Protein AF-A0A316S436-F1 (afdb_monomer)

Sequence (255 aa):
MNQEYLKGIHSEMCGKDAVIFQATENNIIRFLKNSQSAERSEIRTLDGKRFLTTIKGKWIDICPDRMYLEEKLKPLLQAVKEGKKSLIPLKQVETEKLEGYCPPMPDWNYFFWSGYSDEDYDNFRKQEEPKMVFYEAFGEKFPIQLMIKGYSTTGNLEVEMVNWKYRYPSPWAALTVDLHEVCEKDCSYVDTNHHGRKILSWILESGLGEMTGEISRNGYCTYEMVHFNPERLKYFDPEGYRRYETNYEEIHRTA

Nearest PDB structures (foldseek):
  3gz6-assembly1_B  TM=6.501E-01  e=2.377E+00  Shewanella oneidensis
  4m1x-assembly1_A  TM=4.034E-01  e=1.405E+00  Pseudomonas phage 201phi2-1
  3cfi-assembly4_J  TM=3.924E-01  e=1.250E+00  Vibrio vulnificus
  2ret-assembly1_G  TM=5.025E-01  e=3.578E+00  Vibrio vulnificus
  3cfi-assembly2_D  TM=3.683E-01  e=1.325E+00  Vibrio vulnificus

pLDDT: mean 93.37, std 6.5, range [48.56, 98.69]

Foldseek 3Di:
DPWQKKWKDFPVCVPPDTFIAGPALLQLLLSLVVRQQTQKMFIAHPVRLTAFMDGHPDSTDDGQPPVCCVPPNVVVNVCVVVVVDDGDHNDTDDPVVCVPPDTDDDPGPSCVVVVDDRVNVVCLVVLNDADFDWDDDPNDTFTWQWFWAADQQQLAIKIFTFTCRPSDTDGDGIQFDCPVDHDDHQKTWGPCVVVPPVSQVVCVVSQQWDFPVDWDDDDPDITTMTRGDLVVVCRRPVPSSVNSVVSNCVNVVVD

Secondary structure (DSSP, 8-state):
---SEEEEEEGGGTTPPPEEEE--HHHHHHHHHHTTTSSEEEEE-TT--EEEEEETT-S-SB-S-HHHIIIIIHHHHHHHHTTSSPPPPP-B--GGGGTT--PPPPSS-TTGGGT--HHHHHHHHTTPPPP-EEEEETTEEEEEEEEEEE-TTT--EEEEEEE-TTSS-EEEEESEE--SSPPPTTEEEE-HHHH-THHHHHHHHHTSEEEEEEEEEETTEEEEEEEE-HHHHHHH-HHHHHHHHHHHHHHHTT-

Solvent-accessible surface area (backbone atoms only — not comparable to full-atom values): 14380 Å² total; per-residue (Å²): 129,76,55,68,50,31,27,38,45,46,60,80,47,81,87,57,82,64,52,32,27,52,62,40,65,56,33,54,54,36,48,39,63,74,47,44,85,23,66,35,33,38,38,20,38,80,90,60,52,49,54,36,35,25,36,55,87,38,76,65,66,49,54,68,41,52,65,55,40,63,74,52,41,46,57,54,50,51,33,40,76,71,66,77,42,85,76,63,80,66,57,70,54,63,72,81,79,47,70,89,66,73,79,65,84,70,82,46,45,54,49,44,90,79,72,44,49,64,65,57,43,51,36,50,74,70,68,50,80,76,57,65,49,79,45,80,52,99,94,41,78,39,42,27,32,54,47,37,38,39,40,92,85,61,24,34,52,32,40,35,37,28,33,37,81,80,84,46,88,37,86,69,47,61,50,35,50,88,83,83,65,79,51,60,88,55,20,36,32,36,35,34,79,84,64,35,71,65,52,60,54,51,34,46,77,71,56,46,29,46,76,71,81,50,70,49,74,62,92,94,44,65,27,50,28,31,40,42,33,65,70,50,48,37,68,49,22,50,65,30,38,52,54,17,53,52,45,32,47,63,61,55,72,76,108

Structure (mmCIF, N/CA/C/O backbone):
data_AF-A0A316S436-F1
#
_entry.id   AF-A0A316S436-F1
#
loop_
_atom_site.group_PDB
_atom_site.id
_atom_site.type_symbol
_atom_site.label_atom_id
_atom_site.label_alt_id
_atom_site.label_comp_id
_atom_site.label_asym_id
_atom_site.label_entity_id
_atom_site.label_seq_id
_atom_site.pdbx_PDB_ins_code
_atom_site.Cartn_x
_atom_site.Cartn_y
_atom_site.Cartn_z
_atom_site.occupancy
_atom_site.B_iso_or_equiv
_atom_site.auth_seq_id
_atom_site.auth_comp_id
_atom_site.auth_asym_id
_atom_site.auth_atom_id
_atom_site.pdbx_PDB_model_num
ATOM 1 N N . MET A 1 1 ? -17.953 3.437 11.232 1.00 92.44 1 MET A N 1
ATOM 2 C CA . MET A 1 1 ? -17.577 2.020 11.331 1.00 92.44 1 MET A CA 1
ATOM 3 C C . MET A 1 1 ? -18.801 1.138 11.191 1.00 92.44 1 MET A C 1
ATOM 5 O O . MET A 1 1 ? -19.725 1.241 11.992 1.00 92.44 1 MET A O 1
ATOM 9 N N . ASN A 1 2 ? -18.771 0.255 10.197 1.00 96.19 2 ASN A N 1
ATOM 10 C CA . ASN A 1 2 ? -19.858 -0.661 9.843 1.00 96.19 2 ASN A CA 1
ATOM 11 C C . ASN A 1 2 ? -19.649 -2.122 10.289 1.00 96.19 2 ASN A C 1
ATOM 13 O O . ASN A 1 2 ? -20.415 -2.995 9.889 1.00 96.19 2 ASN A O 1
ATOM 17 N N . GLN A 1 3 ? -18.607 -2.410 11.070 1.00 96.56 3 GLN A N 1
ATOM 18 C CA . GLN A 1 3 ? -18.343 -3.761 11.567 1.00 96.56 3 GLN A CA 1
ATOM 19 C C . GLN A 1 3 ? -19.091 -4.036 12.861 1.00 96.56 3 GLN A C 1
ATOM 21 O O . GLN A 1 3 ? -19.213 -3.155 13.708 1.00 96.56 3 GLN A O 1
ATOM 26 N N . GLU A 1 4 ? -19.488 -5.289 13.059 1.00 96.06 4 GLU A N 1
ATOM 27 C CA . GLU A 1 4 ? -20.011 -5.757 14.343 1.00 96.06 4 GLU A CA 1
ATOM 28 C C . GLU A 1 4 ? -18.891 -6.291 15.249 1.00 96.06 4 GLU A C 1
ATOM 30 O O . GLU A 1 4 ? -18.899 -6.063 16.461 1.00 96.06 4 GLU A O 1
ATOM 35 N N . TYR A 1 5 ? -17.882 -6.935 14.652 1.00 97.00 5 TYR A N 1
ATOM 36 C CA . TYR A 1 5 ? -16.754 -7.557 15.348 1.00 97.00 5 TYR A CA 1
ATOM 37 C C . TYR A 1 5 ? -15.412 -7.133 14.752 1.00 97.00 5 TYR A C 1
ATOM 39 O O . TYR A 1 5 ? -15.265 -6.957 13.542 1.00 97.00 5 TYR A O 1
ATOM 47 N N . LEU A 1 6 ? -14.410 -7.026 15.620 1.00 97.12 6 LEU A N 1
ATOM 48 C CA . LEU A 1 6 ? -13.016 -6.772 15.270 1.00 97.12 6 LEU A CA 1
ATOM 49 C C . LEU A 1 6 ? -12.123 -7.787 15.974 1.00 97.12 6 LEU A C 1
ATOM 51 O O . LEU A 1 6 ? -12.492 -8.352 17.005 1.00 97.12 6 LEU A O 1
ATOM 55 N N . LYS A 1 7 ? -10.916 -7.969 15.443 1.00 95.75 7 LYS A N 1
ATOM 56 C CA . LYS A 1 7 ? -9.851 -8.708 16.116 1.00 95.75 7 LYS A CA 1
ATOM 57 C C . LYS A 1 7 ? -8.648 -7.812 16.368 1.00 95.75 7 LYS A C 1
ATOM 59 O O . LYS A 1 7 ? -8.229 -7.049 15.495 1.00 95.75 7 LYS A O 1
ATOM 64 N N . GLY A 1 8 ? -8.107 -7.911 17.572 1.00 95.50 8 GLY A N 1
ATOM 65 C CA . GLY A 1 8 ? -6.897 -7.232 18.000 1.00 95.50 8 GLY A CA 1
ATOM 66 C C . GLY A 1 8 ? -5.720 -8.199 18.075 1.00 95.50 8 GLY A C 1
ATOM 67 O O . GLY A 1 8 ? -5.852 -9.308 18.591 1.00 95.50 8 GLY A O 1
ATOM 68 N N . ILE A 1 9 ? -4.569 -7.768 17.566 1.00 93.00 9 ILE A N 1
ATOM 69 C CA . ILE A 1 9 ? -3.316 -8.530 17.554 1.00 93.00 9 ILE A CA 1
ATOM 70 C C . ILE A 1 9 ? -2.211 -7.624 18.100 1.00 93.00 9 ILE A C 1
ATOM 72 O O . ILE A 1 9 ? -2.163 -6.448 17.741 1.00 93.00 9 ILE A O 1
ATOM 76 N N . HIS A 1 10 ? -1.321 -8.136 18.949 1.00 89.19 10 HIS A N 1
ATOM 77 C CA . HIS A 1 10 ? -0.141 -7.389 19.395 1.00 89.19 10 HIS A CA 1
ATOM 78 C C . HIS A 1 10 ? 1.112 -8.264 19.475 1.00 89.19 10 HIS A C 1
ATOM 80 O O . HIS A 1 10 ? 1.023 -9.483 19.598 1.00 89.19 10 HIS A O 1
ATOM 86 N N . SER A 1 11 ? 2.291 -7.642 19.399 1.00 83.81 11 SER A N 1
ATOM 87 C CA . SER A 1 11 ? 3.583 -8.331 19.243 1.00 83.81 11 SER A CA 1
ATOM 88 C C . SER A 1 11 ? 3.907 -9.329 20.361 1.00 83.81 11 SER A C 1
ATOM 90 O O . SER A 1 11 ? 4.523 -10.356 20.108 1.00 83.81 11 SER A O 1
ATOM 92 N N . GLU A 1 12 ? 3.454 -9.070 21.589 1.00 79.56 12 GLU A N 1
ATOM 93 C CA . GLU A 1 12 ? 3.647 -9.983 22.731 1.00 79.56 12 GLU A CA 1
ATOM 94 C C . GLU A 1 12 ? 2.787 -11.259 22.663 1.00 79.56 12 GLU A C 1
ATOM 96 O O . GLU A 1 12 ? 2.943 -12.154 23.491 1.00 79.56 12 GLU A O 1
ATOM 101 N N . MET A 1 13 ? 1.868 -11.374 21.696 1.00 77.38 13 MET A N 1
ATOM 102 C CA . MET A 1 13 ? 1.013 -12.557 21.581 1.00 77.38 13 MET A CA 1
ATOM 103 C C . MET A 1 13 ? 1.774 -13.815 21.128 1.00 77.38 13 MET A C 1
ATOM 105 O O . MET A 1 13 ? 1.203 -14.889 21.255 1.00 77.38 13 MET A O 1
ATOM 109 N N . CYS A 1 14 ? 3.031 -13.738 20.659 1.00 57.38 14 CYS A N 1
ATOM 110 C CA . CYS A 1 14 ? 3.913 -14.893 20.373 1.00 57.38 14 CYS A CA 1
ATOM 111 C C . CYS A 1 14 ? 3.219 -16.109 19.703 1.00 57.38 14 CYS A C 1
ATOM 113 O O . CYS A 1 14 ? 3.460 -17.249 20.091 1.00 57.38 14 CYS A O 1
ATOM 115 N N . GLY A 1 15 ? 2.334 -15.878 18.724 1.00 58.31 15 GLY A N 1
ATOM 116 C CA . GLY A 1 15 ? 1.606 -16.943 18.013 1.00 58.31 15 GLY A CA 1
ATOM 117 C C . GLY A 1 15 ? 0.281 -17.407 18.643 1.00 58.31 15 GLY A C 1
ATOM 118 O O . GLY A 1 15 ? -0.290 -18.377 18.159 1.00 58.31 15 GLY A O 1
ATOM 119 N N . LYS A 1 16 ? -0.219 -16.740 19.692 1.00 61.69 16 LYS A N 1
ATOM 120 C CA . LYS A 1 16 ? -1.574 -16.941 20.241 1.00 61.69 16 LYS A CA 1
ATOM 121 C C . LYS A 1 16 ? -2.660 -16.361 19.330 1.00 61.69 16 LYS A C 1
ATOM 123 O O . LYS A 1 16 ? -2.402 -15.435 18.558 1.00 61.69 16 LYS A O 1
ATOM 128 N N . ASP A 1 17 ? -3.877 -16.880 19.495 1.00 73.12 17 ASP A N 1
ATOM 129 C CA . ASP A 1 17 ? -5.074 -16.426 18.790 1.00 73.12 17 ASP A CA 1
ATOM 130 C C . ASP A 1 17 ? -5.348 -14.934 19.021 1.00 73.12 17 ASP A C 1
ATOM 132 O O . ASP A 1 17 ? -5.130 -14.384 20.104 1.00 73.12 17 ASP A O 1
ATOM 136 N N . ALA A 1 18 ? -5.823 -14.267 17.968 1.00 88.19 18 ALA A N 1
ATOM 137 C CA . ALA A 1 18 ? -6.220 -12.869 18.032 1.00 88.19 18 ALA A CA 1
ATOM 138 C C . ALA A 1 18 ? -7.363 -12.679 19.041 1.00 88.19 18 ALA A C 1
ATOM 140 O O . ALA A 1 18 ? -8.270 -13.503 19.128 1.00 88.19 18 ALA A O 1
ATOM 141 N N . VAL A 1 19 ? -7.373 -11.554 19.758 1.00 93.62 19 VAL A N 1
ATOM 142 C CA . VAL A 1 19 ? -8.467 -11.245 20.687 1.00 93.62 19 VAL A CA 1
ATOM 143 C C . VAL A 1 19 ? -9.637 -10.685 19.889 1.00 93.62 19 VAL A C 1
ATOM 145 O O . VAL A 1 19 ? -9.544 -9.578 19.356 1.00 93.62 19 VAL A O 1
ATOM 148 N N . ILE A 1 20 ? -10.733 -11.437 19.807 1.00 95.56 20 ILE A N 1
ATOM 149 C CA . ILE A 1 20 ? -11.942 -11.028 19.086 1.00 95.56 20 ILE A CA 1
ATOM 150 C C . ILE A 1 20 ? -12.903 -10.331 20.045 1.00 95.56 20 ILE A C 1
ATOM 152 O O . ILE A 1 20 ? -13.134 -10.799 21.158 1.00 95.56 20 ILE A O 1
ATOM 156 N N . PHE A 1 21 ? -13.464 -9.195 19.635 1.00 96.62 21 PHE A N 1
ATOM 157 C CA . PHE A 1 21 ? -14.381 -8.403 20.451 1.00 96.62 21 PHE A CA 1
ATOM 158 C C . PHE A 1 21 ? -15.396 -7.644 19.595 1.00 96.62 21 PHE A C 1
ATOM 160 O O . PHE A 1 21 ? -15.164 -7.352 18.422 1.00 96.62 21 PHE A O 1
ATOM 167 N N . GLN A 1 22 ? -16.521 -7.272 20.207 1.00 96.44 22 GLN A N 1
ATOM 168 C CA . GLN A 1 22 ? -17.519 -6.418 19.559 1.00 96.44 22 GLN A CA 1
ATOM 169 C C . GLN A 1 22 ? -16.927 -5.032 19.254 1.00 96.44 22 GLN A C 1
ATOM 171 O O . GLN A 1 22 ? -16.300 -4.428 20.133 1.00 96.44 22 GLN A O 1
ATOM 176 N N . ALA A 1 23 ? -17.167 -4.518 18.050 1.00 96.31 23 ALA A N 1
ATOM 177 C CA . ALA A 1 23 ? -16.631 -3.277 17.494 1.00 96.31 23 ALA A CA 1
ATOM 178 C C . ALA A 1 23 ? -17.230 -2.009 18.142 1.00 96.31 23 ALA A C 1
ATOM 180 O O . ALA A 1 23 ? -17.909 -1.212 17.505 1.00 96.31 23 ALA A O 1
ATOM 181 N N . THR A 1 24 ? -16.987 -1.819 19.439 1.00 96.94 24 THR A N 1
ATOM 182 C CA . THR A 1 24 ? -17.418 -0.638 20.206 1.00 96.94 24 THR A CA 1
ATOM 183 C C . THR A 1 24 ? -16.224 0.231 20.575 1.00 96.94 24 THR A C 1
ATOM 185 O O . THR A 1 24 ? -15.116 -0.279 20.765 1.00 96.94 24 THR A O 1
ATOM 188 N N . GLU A 1 25 ? -16.434 1.534 20.771 1.00 96.62 25 GLU A N 1
ATOM 189 C CA . GLU A 1 25 ? -15.375 2.460 21.186 1.00 96.62 25 GLU A CA 1
ATOM 190 C C . GLU A 1 25 ? -14.737 2.026 22.514 1.00 96.62 25 GLU A C 1
ATOM 192 O O . GLU A 1 25 ? -13.514 2.075 22.662 1.00 96.62 25 GLU A O 1
ATOM 197 N N . ASN A 1 26 ? -15.547 1.537 23.466 1.00 97.12 26 ASN A N 1
ATOM 198 C CA . ASN A 1 26 ? -15.044 1.010 24.736 1.00 97.12 26 ASN A CA 1
ATOM 199 C C . ASN A 1 26 ? -14.101 -0.177 24.514 1.00 97.12 26 ASN A C 1
ATOM 201 O O . ASN A 1 26 ? -13.013 -0.189 25.083 1.00 97.12 26 ASN A O 1
ATOM 205 N N . ASN A 1 27 ? -14.502 -1.169 23.713 1.00 97.38 27 ASN A N 1
ATOM 206 C CA . ASN A 1 27 ? -13.682 -2.359 23.485 1.00 97.38 27 ASN A CA 1
ATOM 207 C C . ASN A 1 27 ? -12.408 -2.031 22.706 1.00 97.38 27 ASN A C 1
ATOM 209 O O . ASN A 1 27 ? -11.344 -2.511 23.085 1.00 97.38 27 ASN A O 1
ATOM 213 N N . ILE A 1 28 ? -12.496 -1.167 21.690 1.00 97.19 28 ILE A N 1
ATOM 214 C CA . ILE A 1 28 ? -11.332 -0.681 20.940 1.00 97.19 28 ILE A CA 1
ATOM 215 C C . ILE A 1 28 ? -10.333 -0.050 21.913 1.00 97.19 28 ILE A C 1
ATOM 217 O O . ILE A 1 28 ? -9.209 -0.524 22.042 1.00 97.19 28 ILE A O 1
ATOM 221 N N . ILE A 1 29 ? -10.746 0.958 22.684 1.00 96.69 29 ILE A N 1
ATOM 222 C CA . ILE A 1 29 ? -9.848 1.662 23.611 1.00 96.69 29 ILE A CA 1
ATOM 223 C C . ILE A 1 29 ? -9.369 0.741 24.737 1.00 96.69 29 ILE A C 1
ATOM 225 O O . ILE A 1 29 ? -8.226 0.853 25.182 1.00 96.69 29 ILE A O 1
ATOM 229 N N . ARG A 1 30 ? -10.195 -0.208 25.186 1.00 96.12 30 ARG A N 1
ATOM 230 C CA . ARG A 1 30 ? -9.788 -1.197 26.187 1.00 96.12 30 ARG A CA 1
ATOM 231 C C . ARG A 1 30 ? -8.716 -2.141 25.660 1.00 96.12 30 ARG A C 1
ATOM 233 O O . ARG A 1 30 ? -7.762 -2.393 26.392 1.00 96.12 30 ARG A O 1
ATOM 240 N N . PHE A 1 31 ? -8.843 -2.622 24.427 1.00 95.56 31 PHE A N 1
ATOM 241 C CA . PHE A 1 31 ? -7.800 -3.409 23.778 1.00 95.56 31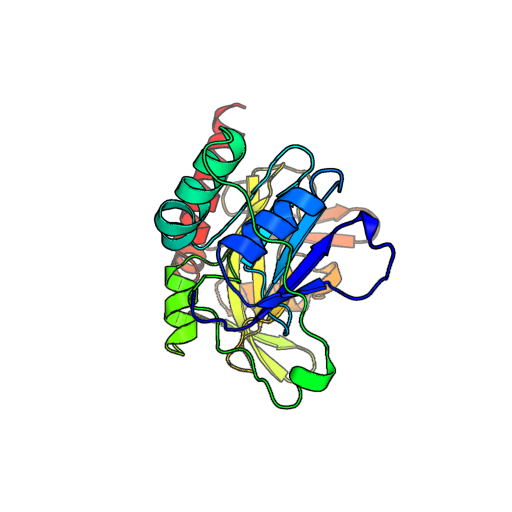 PHE A CA 1
ATOM 242 C C . PHE A 1 31 ? -6.495 -2.607 23.700 1.00 95.56 31 PHE A C 1
ATOM 244 O O . PHE A 1 31 ? -5.474 -3.074 24.193 1.00 95.56 31 PHE A O 1
ATOM 251 N N . LEU A 1 32 ? -6.555 -1.360 23.214 1.00 93.94 32 LEU A N 1
ATOM 252 C CA . LEU A 1 32 ? -5.381 -0.482 23.109 1.00 93.94 32 LEU A CA 1
ATOM 253 C C . LEU A 1 32 ? -4.724 -0.217 24.468 1.00 93.94 32 LEU A 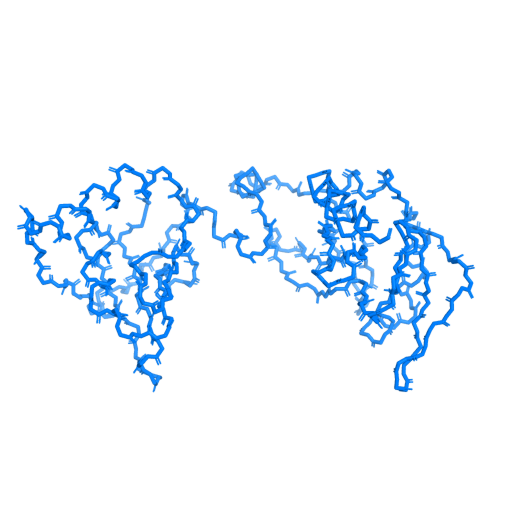C 1
ATOM 255 O O . LEU A 1 32 ? -3.503 -0.155 24.563 1.00 93.94 32 LEU A O 1
ATOM 259 N N . LYS A 1 33 ? -5.522 -0.081 25.536 1.00 92.12 33 LYS A N 1
ATOM 260 C CA . LYS A 1 33 ? -5.012 0.051 26.907 1.00 92.12 33 LYS A CA 1
ATOM 261 C C . LYS A 1 33 ? -4.286 -1.211 27.370 1.00 92.12 33 LYS A C 1
ATOM 263 O O . LYS A 1 33 ? -3.251 -1.107 28.019 1.00 92.12 33 LYS A O 1
ATOM 268 N N . ASN A 1 34 ? -4.839 -2.382 27.063 1.00 91.31 34 ASN A N 1
ATOM 269 C CA . ASN A 1 34 ? -4.255 -3.664 27.444 1.00 91.31 34 ASN A CA 1
ATOM 270 C C . ASN A 1 34 ? -2.960 -3.967 26.669 1.00 91.31 34 ASN A C 1
ATOM 272 O O . ASN A 1 34 ? -2.128 -4.704 27.181 1.00 91.31 34 ASN A O 1
ATOM 276 N N . SER A 1 35 ? -2.780 -3.402 25.471 1.00 90.12 35 SER A N 1
ATOM 277 C CA . SER A 1 35 ? -1.632 -3.670 24.596 1.00 90.12 35 SER A CA 1
ATOM 278 C C . SER A 1 35 ? -0.568 -2.560 24.588 1.00 90.12 35 SER A C 1
ATOM 280 O O . SER A 1 35 ? 0.250 -2.498 23.674 1.00 90.12 35 SER A O 1
ATOM 282 N N . GLN A 1 36 ? -0.549 -1.671 25.590 1.00 86.44 36 GLN A N 1
ATOM 283 C CA . GLN A 1 36 ? 0.367 -0.515 25.627 1.00 86.44 36 GLN A CA 1
ATOM 284 C C . GLN A 1 36 ? 1.852 -0.870 25.736 1.00 86.44 36 GLN A C 1
ATOM 286 O O . GLN A 1 36 ? 2.694 -0.076 25.312 1.00 86.44 36 GLN A O 1
ATOM 291 N N . SER A 1 37 ? 2.177 -2.013 26.345 1.00 87.75 37 SER A N 1
ATOM 292 C CA . SER A 1 37 ? 3.557 -2.490 26.470 1.00 87.75 37 SER A CA 1
ATOM 293 C C . SER A 1 37 ? 4.093 -3.083 25.170 1.00 87.75 37 SER A C 1
ATOM 295 O O . SER A 1 37 ? 5.309 -3.103 24.977 1.00 87.75 37 SER A O 1
ATOM 297 N N . ALA A 1 38 ? 3.201 -3.510 24.271 1.00 89.88 38 ALA A N 1
ATOM 298 C CA . ALA A 1 38 ? 3.579 -4.160 23.034 1.00 89.88 38 ALA A CA 1
ATOM 299 C C . ALA A 1 38 ? 4.287 -3.184 22.085 1.00 89.88 38 ALA A C 1
ATOM 301 O O . ALA A 1 38 ? 3.871 -2.038 21.909 1.00 89.88 38 ALA A O 1
ATOM 302 N N . GLU A 1 39 ? 5.330 -3.677 21.416 1.00 92.00 39 GLU A N 1
ATOM 303 C CA . GLU A 1 39 ? 6.081 -2.917 20.411 1.00 92.00 39 GLU A CA 1
ATOM 304 C C . GLU A 1 39 ? 5.176 -2.451 19.267 1.00 92.00 39 GLU A C 1
ATOM 306 O O . GLU A 1 39 ? 5.274 -1.314 18.801 1.00 92.00 39 GLU A O 1
ATOM 311 N N . ARG A 1 40 ? 4.243 -3.317 18.854 1.00 92.12 40 ARG A N 1
ATOM 312 C CA . ARG A 1 40 ? 3.235 -3.017 17.839 1.00 92.12 40 ARG A CA 1
ATOM 313 C C . ARG A 1 40 ? 1.932 -3.735 18.146 1.00 92.12 40 ARG A C 1
ATOM 315 O O . ARG A 1 40 ? 1.943 -4.911 18.515 1.00 92.12 40 ARG A O 1
ATOM 322 N N . SER A 1 41 ? 0.816 -3.045 17.938 1.00 93.75 41 SER A N 1
ATOM 323 C CA . SER A 1 41 ? -0.516 -3.657 17.923 1.00 93.75 41 SER A CA 1
ATOM 324 C C . SER A 1 41 ? -1.305 -3.218 16.702 1.00 93.75 41 SER A C 1
ATOM 326 O O . SER A 1 41 ? -1.043 -2.174 16.104 1.00 93.75 41 SER A O 1
ATOM 328 N N . GLU A 1 42 ? -2.293 -4.016 16.331 1.00 95.25 42 GLU A N 1
ATOM 329 C CA . GLU A 1 42 ? -3.180 -3.739 15.215 1.00 95.25 42 GLU A CA 1
ATOM 330 C C . GLU A 1 42 ? -4.597 -4.190 15.545 1.00 95.25 42 GLU A C 1
ATOM 332 O O . GLU A 1 42 ? -4.798 -5.243 16.152 1.00 95.25 42 GLU A O 1
ATOM 337 N N . ILE A 1 43 ? -5.580 -3.414 15.098 1.00 97.12 43 ILE A N 1
ATOM 338 C CA . ILE A 1 43 ? -6.983 -3.825 15.087 1.00 97.12 43 ILE A CA 1
ATOM 339 C C . ILE A 1 43 ? -7.398 -3.989 13.630 1.00 97.12 43 ILE A C 1
ATOM 341 O O . ILE A 1 43 ? -7.096 -3.136 12.790 1.00 97.12 43 ILE A O 1
ATOM 345 N N . ARG A 1 44 ? -8.060 -5.103 13.322 1.00 97.06 44 ARG A N 1
ATOM 346 C CA . ARG A 1 44 ? -8.481 -5.475 11.968 1.00 97.06 44 ARG A CA 1
ATOM 347 C C . ARG A 1 44 ? -9.891 -6.070 11.988 1.00 97.06 44 ARG A C 1
ATOM 349 O O . ARG A 1 44 ? -10.370 -6.500 13.038 1.00 97.06 44 ARG A O 1
ATOM 356 N N . THR A 1 45 ? -10.536 -6.142 10.830 1.00 96.94 45 THR A N 1
ATOM 357 C CA . THR A 1 45 ? -11.704 -7.011 10.625 1.00 96.94 45 THR A CA 1
ATOM 358 C C . THR A 1 45 ? -11.325 -8.483 10.805 1.00 96.94 45 THR A C 1
ATOM 360 O O . THR A 1 45 ? -10.141 -8.849 10.787 1.00 96.94 45 THR A O 1
ATOM 363 N N . LEU A 1 46 ? -12.320 -9.363 10.947 1.00 94.69 46 LEU A N 1
ATOM 364 C CA . LEU A 1 46 ? -12.059 -10.797 11.113 1.00 94.69 46 LEU A CA 1
ATOM 365 C C . LEU A 1 46 ? -11.380 -11.427 9.887 1.00 94.69 46 LEU A C 1
ATOM 367 O O . LEU A 1 46 ? -10.518 -12.289 10.056 1.00 94.69 46 LEU A O 1
ATOM 371 N N . ASP A 1 47 ? -11.656 -10.920 8.686 1.00 93.69 47 ASP A N 1
ATOM 372 C CA . ASP A 1 47 ? -11.004 -11.308 7.428 1.00 93.69 47 ASP A CA 1
ATOM 373 C C . ASP A 1 47 ? -9.691 -10.542 7.150 1.00 93.69 47 ASP A C 1
ATOM 375 O O . ASP A 1 47 ? -9.082 -10.691 6.095 1.00 93.69 47 ASP A O 1
ATOM 379 N N . GLY A 1 48 ? -9.199 -9.761 8.118 1.00 93.38 48 GLY A N 1
ATOM 380 C CA . GLY A 1 48 ? -7.829 -9.243 8.124 1.00 93.38 48 GLY A CA 1
ATOM 381 C C . GLY A 1 48 ? -7.620 -7.862 7.502 1.00 93.38 48 GLY A C 1
ATOM 382 O O . GLY A 1 48 ? -6.470 -7.422 7.432 1.00 93.38 48 GLY A O 1
ATOM 383 N N . LYS A 1 49 ? -8.683 -7.149 7.123 1.00 95.19 49 LYS A N 1
ATOM 384 C CA . LYS A 1 49 ? -8.618 -5.761 6.642 1.00 95.19 49 LYS A CA 1
ATOM 385 C C . LYS A 1 49 ? -8.310 -4.828 7.811 1.00 95.19 49 LYS A C 1
ATOM 387 O O . LYS A 1 49 ? -9.020 -4.790 8.817 1.00 95.19 49 LYS A O 1
ATOM 392 N N . ARG A 1 50 ? -7.186 -4.120 7.725 1.00 96.25 50 ARG A N 1
ATOM 393 C CA . ARG A 1 50 ? -6.639 -3.339 8.840 1.00 96.25 50 ARG A CA 1
ATOM 394 C C . ARG A 1 50 ? -7.479 -2.087 9.099 1.00 96.25 50 ARG A C 1
ATOM 396 O O . ARG A 1 50 ? -7.837 -1.394 8.156 1.00 96.25 50 ARG A O 1
ATOM 403 N N . PHE A 1 51 ? -7.769 -1.810 10.370 1.00 97.75 51 PHE A N 1
ATOM 404 C CA . PHE A 1 51 ? -8.498 -0.621 10.823 1.00 97.75 51 PHE A CA 1
ATOM 405 C C . PHE A 1 51 ? -7.562 0.430 11.421 1.00 97.75 51 PHE A C 1
ATOM 407 O O . PHE A 1 51 ? -7.556 1.570 10.975 1.00 97.75 51 PHE A O 1
ATOM 414 N N . LEU A 1 52 ? -6.727 0.052 12.391 1.00 97.44 52 LEU A N 1
ATOM 415 C CA . LEU A 1 52 ? -5.737 0.962 12.967 1.00 97.44 52 LEU A CA 1
ATOM 416 C C . LEU A 1 52 ? -4.498 0.220 13.465 1.00 97.44 52 LEU A C 1
ATOM 418 O O . LEU A 1 52 ? -4.527 -0.997 13.676 1.00 97.44 52 LEU A O 1
ATOM 422 N N . THR A 1 53 ? -3.418 0.967 13.675 1.00 96.06 53 THR A N 1
ATOM 423 C CA . THR A 1 53 ? -2.167 0.481 14.266 1.00 96.06 53 THR A CA 1
ATOM 424 C C . THR A 1 53 ? -1.798 1.263 15.515 1.00 96.06 53 THR A C 1
ATOM 426 O O . THR A 1 53 ? -2.184 2.420 15.697 1.00 96.06 53 THR A O 1
ATOM 429 N N . THR A 1 54 ? -0.993 0.632 16.362 1.00 94.25 54 THR A N 1
ATOM 430 C CA . THR A 1 54 ? -0.287 1.267 17.470 1.00 94.25 54 THR A CA 1
ATOM 431 C C . THR A 1 54 ? 1.183 0.884 17.433 1.00 94.25 54 THR A C 1
ATOM 433 O O . THR A 1 54 ? 1.548 -0.191 16.951 1.00 94.25 54 THR A O 1
ATOM 436 N N . ILE A 1 55 ? 2.005 1.762 17.993 1.00 93.00 55 ILE A N 1
ATOM 437 C CA . ILE A 1 55 ? 3.403 1.502 18.324 1.00 93.00 55 ILE A CA 1
ATOM 438 C C . ILE A 1 55 ? 3.603 1.787 19.809 1.00 93.00 55 ILE A C 1
ATOM 440 O O . ILE A 1 55 ? 2.819 2.536 20.406 1.00 93.00 55 ILE A O 1
ATOM 444 N N . LYS A 1 56 ? 4.648 1.214 20.402 1.00 90.06 56 LYS A N 1
ATOM 445 C CA . LYS A 1 56 ? 4.980 1.411 21.817 1.00 90.06 56 LYS A CA 1
ATOM 446 C C . LYS A 1 56 ? 4.902 2.878 22.238 1.00 90.06 56 LYS A C 1
ATOM 448 O O . LYS A 1 56 ? 5.427 3.770 21.575 1.00 90.06 56 LYS A O 1
ATOM 453 N N . GLY A 1 57 ? 4.231 3.129 23.361 1.00 84.81 57 GLY A N 1
ATOM 454 C CA . GLY A 1 57 ? 4.059 4.476 23.912 1.00 84.81 57 GLY A CA 1
ATOM 455 C C . GLY A 1 57 ? 2.969 5.326 23.243 1.00 84.81 57 GLY A C 1
ATOM 456 O O . GLY A 1 57 ? 2.628 6.384 23.774 1.00 84.81 57 GLY A O 1
ATOM 457 N N . LYS A 1 58 ? 2.354 4.873 22.140 1.00 89.06 58 LYS A N 1
ATOM 458 C CA . LYS A 1 58 ? 1.191 5.525 21.519 1.00 89.06 58 LYS A CA 1
ATOM 459 C C . LYS A 1 58 ? -0.053 4.647 21.622 1.00 89.06 58 LYS A C 1
ATOM 461 O O . LYS A 1 58 ? -0.028 3.458 21.336 1.00 89.06 58 LYS A O 1
ATOM 466 N N . TRP A 1 59 ? -1.183 5.262 21.971 1.00 91.25 59 TRP A N 1
ATOM 467 C CA . TRP A 1 59 ? -2.479 4.568 21.984 1.00 91.25 59 TRP A CA 1
ATOM 468 C C . TRP A 1 59 ? -3.010 4.287 20.579 1.00 91.25 59 TRP A C 1
ATOM 470 O O . TRP A 1 59 ? -3.641 3.263 20.371 1.00 91.25 59 TRP A O 1
ATOM 480 N N . ILE A 1 60 ? -2.786 5.207 19.640 1.00 95.00 60 ILE A N 1
ATOM 481 C CA . ILE A 1 60 ? -3.117 5.081 18.219 1.00 95.00 60 ILE A CA 1
ATOM 482 C C . ILE A 1 60 ? -1.962 5.736 17.470 1.00 95.00 60 ILE A C 1
ATOM 484 O O . ILE A 1 60 ? -1.559 6.847 17.819 1.00 95.00 60 ILE A O 1
ATOM 488 N N . ASP A 1 61 ? -1.415 5.028 16.493 1.00 95.06 61 ASP A N 1
ATOM 489 C CA . ASP A 1 61 ? -0.381 5.540 15.600 1.00 95.06 61 ASP A CA 1
ATOM 490 C C . ASP A 1 61 ? -1.002 5.984 14.273 1.00 95.06 61 ASP A C 1
ATOM 492 O O . ASP A 1 61 ? -0.947 7.163 13.935 1.00 95.06 61 ASP A O 1
ATOM 496 N N . ILE A 1 62 ? -1.687 5.068 13.578 1.00 96.38 62 ILE A N 1
ATOM 497 C CA . ILE A 1 62 ? -2.367 5.343 12.306 1.00 96.38 62 ILE A CA 1
ATOM 498 C C . ILE A 1 62 ? -3.794 4.800 12.366 1.00 96.38 62 ILE A C 1
ATOM 500 O O . ILE A 1 62 ? -4.008 3.648 12.740 1.00 96.38 62 ILE A O 1
ATOM 504 N N . CYS A 1 63 ? -4.762 5.617 11.952 1.00 97.06 63 CYS A N 1
ATOM 505 C CA . CYS A 1 63 ? -6.154 5.234 11.725 1.00 97.06 63 CYS A CA 1
ATOM 506 C C . CYS A 1 63 ? -6.646 5.963 10.462 1.00 97.06 63 CYS A C 1
ATOM 508 O O . CYS A 1 63 ? -6.824 7.182 10.527 1.00 97.06 63 CYS A O 1
ATOM 510 N N . PRO A 1 64 ? -6.830 5.264 9.325 1.00 96.19 64 PRO A N 1
ATOM 511 C CA . PRO A 1 64 ? -7.292 5.884 8.081 1.00 96.19 64 PRO A CA 1
ATOM 512 C C . PRO A 1 64 ? -8.687 6.508 8.204 1.00 96.19 64 PRO A C 1
ATOM 514 O O . PRO A 1 64 ? -8.947 7.542 7.601 1.00 96.19 64 PRO A O 1
ATOM 517 N N . ASP A 1 65 ? -9.562 5.944 9.044 1.00 96.31 65 ASP A N 1
ATOM 518 C CA . ASP A 1 65 ? -10.875 6.526 9.346 1.00 96.31 65 ASP A CA 1
ATOM 519 C C . ASP A 1 65 ? -10.736 7.762 10.252 1.00 96.31 65 ASP A C 1
ATOM 521 O O . ASP A 1 65 ? -10.847 7.683 11.482 1.00 96.31 65 ASP A O 1
ATOM 525 N N . ARG A 1 66 ? -10.432 8.914 9.645 1.00 94.25 66 ARG A N 1
ATOM 526 C CA . ARG A 1 66 ? -10.227 10.174 10.373 1.00 94.25 66 ARG A CA 1
ATOM 527 C C . ARG A 1 66 ? -11.493 10.625 11.090 1.00 94.25 66 ARG A C 1
ATOM 529 O O . ARG A 1 66 ? -11.412 11.033 12.243 1.00 94.25 66 ARG A O 1
ATOM 536 N N . MET A 1 67 ? -12.656 10.516 10.450 1.00 94.81 67 MET A N 1
ATOM 537 C CA . MET A 1 67 ? -13.921 10.934 11.059 1.00 94.81 67 MET A CA 1
ATOM 538 C C . MET A 1 67 ? -14.229 10.110 12.310 1.00 94.81 67 MET A C 1
ATOM 540 O O . MET A 1 67 ? -14.471 10.673 13.377 1.00 94.81 67 MET A O 1
ATOM 544 N N . TYR A 1 68 ? -14.138 8.780 12.229 1.00 96.62 68 TYR A N 1
ATOM 545 C CA . TYR A 1 68 ? -14.365 7.927 13.394 1.00 96.62 68 TYR A CA 1
ATOM 546 C C . TYR A 1 68 ? -13.307 8.142 14.486 1.00 96.62 68 TYR A C 1
ATOM 548 O O . TYR A 1 68 ? -13.631 8.148 15.679 1.00 96.62 68 TYR A O 1
ATOM 556 N N . LEU A 1 69 ? -12.044 8.364 14.104 1.00 97.12 69 LEU A N 1
ATOM 557 C CA . LEU A 1 69 ? -10.987 8.708 15.050 1.00 97.12 69 LEU A CA 1
ATOM 558 C C . LEU A 1 69 ? -11.322 9.989 15.828 1.00 97.12 69 LEU A C 1
ATOM 560 O O . LEU A 1 69 ? -11.276 9.966 17.060 1.00 97.12 69 LEU A O 1
ATOM 564 N N . GLU A 1 70 ? -11.642 11.085 15.135 1.00 97.06 70 GLU A N 1
ATOM 565 C CA . GLU A 1 70 ? -11.901 12.391 15.752 1.00 97.06 70 GLU A CA 1
ATOM 566 C C . GLU A 1 70 ? -13.194 12.409 16.570 1.00 97.06 70 GLU A C 1
ATOM 568 O O . GLU A 1 70 ? -13.209 12.915 17.690 1.00 97.06 70 GLU A O 1
ATOM 573 N N . GLU A 1 71 ? -14.276 11.844 16.038 1.00 97.12 71 GLU A N 1
ATOM 574 C CA . GLU A 1 71 ? -15.605 11.991 16.635 1.00 97.12 71 GLU A CA 1
ATOM 575 C C . GLU A 1 71 ? -15.912 10.937 17.700 1.00 97.12 71 GLU A C 1
ATOM 577 O O . GLU A 1 71 ? -16.687 11.196 18.625 1.00 97.12 71 GLU A O 1
ATOM 582 N N . LYS A 1 72 ? -15.340 9.731 17.580 1.00 96.44 72 LYS A N 1
ATOM 583 C CA . LYS A 1 72 ? -15.694 8.584 18.433 1.00 96.44 72 LYS A CA 1
ATOM 584 C C . LYS A 1 72 ? -14.558 8.187 19.363 1.00 96.44 72 LYS A C 1
ATOM 586 O O . LYS A 1 72 ? -14.746 8.124 20.581 1.00 96.44 72 LYS A O 1
ATOM 591 N N . LEU A 1 73 ? -13.365 7.947 18.816 1.00 97.25 73 LEU A N 1
ATOM 592 C CA . LEU A 1 73 ? -12.255 7.396 19.597 1.00 97.25 73 LEU A CA 1
ATOM 593 C C . L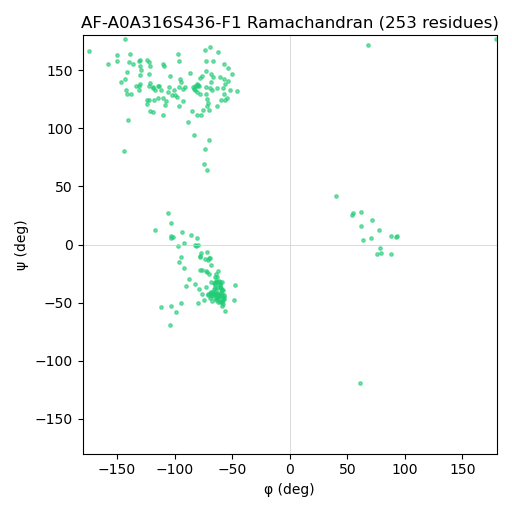EU A 1 73 ? -11.547 8.451 20.450 1.00 97.25 73 LEU A C 1
ATOM 595 O O . LEU A 1 73 ? -11.372 8.238 21.650 1.00 97.25 73 LEU A O 1
ATOM 599 N N . LYS A 1 74 ? -11.150 9.591 19.875 1.00 96.88 74 LYS A N 1
ATOM 600 C CA . LYS A 1 74 ? -10.389 10.629 20.589 1.00 96.88 74 LYS A CA 1
ATOM 601 C C . LYS A 1 74 ? -11.102 11.185 21.829 1.00 96.88 74 LYS A C 1
ATOM 603 O O . LYS A 1 74 ? -10.438 11.269 22.865 1.00 96.88 74 LYS A O 1
ATOM 608 N N . PRO A 1 75 ? -12.413 11.501 21.811 1.00 97.25 75 PRO A N 1
ATOM 609 C CA . PRO A 1 75 ? -13.088 12.048 22.986 1.00 97.25 75 PRO A CA 1
ATOM 610 C C . PRO A 1 75 ? -13.111 11.055 24.153 1.00 97.25 75 PRO A C 1
ATOM 612 O O . PRO A 1 75 ? -12.838 11.419 25.299 1.00 97.25 75 PRO A O 1
ATOM 615 N N . LEU A 1 76 ? -13.389 9.777 23.868 1.00 97.19 76 LEU A N 1
ATOM 616 C CA . LEU A 1 76 ? -13.375 8.732 24.890 1.00 97.19 76 LEU A CA 1
ATOM 617 C C . LEU A 1 76 ? -11.950 8.459 25.383 1.00 97.19 76 LEU A C 1
ATOM 619 O O . LEU A 1 76 ? -11.731 8.343 26.588 1.00 97.19 76 LEU A O 1
ATOM 623 N N . LEU A 1 77 ? -10.979 8.413 24.473 1.00 95.94 77 LEU A N 1
ATOM 624 C CA . LEU A 1 77 ? -9.571 8.210 24.793 1.00 95.94 77 LEU A CA 1
ATOM 625 C C . LEU A 1 77 ? -9.049 9.297 25.739 1.00 95.94 77 LEU A C 1
ATOM 627 O O . LEU A 1 77 ? -8.390 8.984 26.731 1.00 95.94 77 LEU A O 1
ATOM 631 N N . GLN A 1 78 ? -9.377 10.560 25.462 1.00 96.12 78 GLN A N 1
ATOM 632 C CA . GLN A 1 78 ? -8.990 11.695 26.294 1.00 96.12 78 GLN A CA 1
ATOM 633 C C . GLN A 1 78 ? -9.625 11.607 27.686 1.00 96.12 78 GLN A C 1
ATOM 635 O O . GLN A 1 78 ? -8.920 11.692 28.689 1.00 96.12 78 GLN A O 1
ATOM 640 N N . ALA A 1 79 ? -10.930 11.330 27.765 1.00 96.94 79 ALA A N 1
ATOM 641 C CA . ALA A 1 79 ? -11.620 11.173 29.044 1.00 96.94 79 ALA A CA 1
ATOM 642 C C . ALA A 1 79 ? -11.048 10.023 29.896 1.00 96.94 79 ALA A C 1
ATOM 644 O O . ALA A 1 79 ? -11.002 10.126 31.120 1.00 96.94 79 ALA A O 1
ATOM 645 N N . VAL A 1 80 ? -10.593 8.934 29.268 1.00 95.50 80 VAL A N 1
ATOM 646 C CA . VAL A 1 80 ? -9.933 7.816 29.961 1.00 95.50 80 VAL A CA 1
ATOM 647 C C . VAL A 1 80 ? -8.543 8.207 30.459 1.00 95.50 80 VAL A C 1
ATOM 649 O O . VAL A 1 80 ? -8.191 7.869 31.588 1.00 95.50 80 VAL A O 1
ATOM 652 N N . LYS A 1 81 ? -7.755 8.923 29.647 1.00 92.88 81 LYS A N 1
ATOM 653 C CA . LYS A 1 81 ? -6.424 9.420 30.038 1.00 92.88 81 LYS A CA 1
ATOM 654 C C . LYS A 1 81 ? -6.497 10.396 31.212 1.00 92.88 81 LYS A C 1
ATOM 656 O O . LYS A 1 81 ? -5.643 10.355 32.087 1.00 92.88 81 LYS A O 1
ATOM 661 N N . GLU A 1 82 ? -7.538 11.220 31.254 1.00 96.06 82 GLU A N 1
ATOM 662 C CA . GLU A 1 82 ? -7.802 12.180 32.333 1.00 96.06 82 GLU A CA 1
ATOM 663 C C . GLU A 1 82 ? -8.468 11.547 33.568 1.00 96.06 82 GLU A C 1
ATOM 665 O O . GLU A 1 82 ? -8.773 12.249 34.528 1.00 96.06 82 GLU A O 1
ATOM 670 N N . GLY A 1 83 ? -8.760 10.242 33.546 1.00 94.06 83 GLY A N 1
ATOM 671 C CA . GLY A 1 83 ? -9.461 9.554 34.635 1.00 94.06 83 GLY A CA 1
ATOM 672 C C . GLY A 1 83 ? -10.945 9.921 34.781 1.00 94.06 83 GLY A C 1
ATOM 673 O O . GLY A 1 83 ? -11.600 9.440 35.701 1.00 94.06 83 GLY A O 1
ATOM 674 N N . LYS A 1 84 ? -11.506 10.724 33.866 1.00 95.44 84 LYS A N 1
ATOM 675 C CA . LYS A 1 84 ? -12.919 11.150 33.859 1.00 95.44 84 LYS A CA 1
ATOM 676 C C . LYS A 1 84 ? -13.885 10.036 33.456 1.00 95.44 84 LYS A C 1
ATOM 678 O O . LYS A 1 84 ? -15.070 10.107 33.772 1.00 95.44 84 LYS A O 1
ATOM 683 N N . LYS A 1 85 ? -13.407 9.023 32.728 1.00 94.44 85 LYS A N 1
ATOM 684 C CA . LYS A 1 85 ? -14.181 7.829 32.358 1.00 94.44 85 LYS A CA 1
ATOM 685 C C . LYS A 1 85 ? -13.404 6.556 32.665 1.00 94.44 85 LYS A C 1
ATOM 687 O O . LYS A 1 85 ? -12.225 6.436 32.340 1.00 94.44 85 LYS A O 1
ATOM 692 N N . SER A 1 86 ? -14.095 5.571 33.230 1.00 93.38 86 SER A N 1
ATOM 693 C CA . SER A 1 86 ? -13.574 4.215 33.408 1.00 93.38 86 SER A CA 1
ATOM 694 C C . SER A 1 86 ? -14.038 3.314 32.266 1.00 93.38 86 SER A C 1
ATOM 696 O O . SER A 1 86 ? -15.203 3.340 31.880 1.00 93.38 86 SER A O 1
ATOM 698 N N . LEU A 1 87 ? -13.121 2.505 31.733 1.00 93.94 87 LEU A N 1
ATOM 699 C CA . LEU A 1 87 ? -13.439 1.515 30.704 1.00 93.94 87 LEU A CA 1
ATOM 700 C C . LEU A 1 87 ? -14.036 0.260 31.332 1.00 93.94 87 LEU A C 1
ATOM 702 O O . LEU A 1 87 ? -13.473 -0.283 32.288 1.00 93.94 87 LEU A O 1
ATOM 706 N N . ILE A 1 88 ? -15.096 -0.254 30.719 1.00 94.19 88 ILE A N 1
ATOM 707 C CA . ILE A 1 88 ? -15.638 -1.581 31.024 1.00 94.19 88 ILE A CA 1
ATOM 708 C C . ILE A 1 88 ? -14.619 -2.641 30.552 1.00 94.19 88 ILE A C 1
ATOM 710 O O . ILE A 1 88 ? -13.916 -2.397 29.561 1.00 94.19 88 ILE A O 1
ATOM 714 N N . PRO A 1 89 ? -14.495 -3.799 31.238 1.00 94.62 89 PRO A N 1
ATOM 715 C CA . PRO A 1 89 ? -13.665 -4.908 30.773 1.00 94.62 89 PRO A CA 1
ATOM 716 C C . PRO A 1 89 ? -13.945 -5.293 29.316 1.00 94.62 89 PRO A C 1
ATOM 718 O O . PRO A 1 89 ? -15.079 -5.198 28.845 1.00 94.62 89 PRO A O 1
ATOM 721 N N . LEU A 1 90 ? -12.895 -5.725 28.612 1.00 93.50 90 LEU A N 1
ATOM 722 C CA . LEU A 1 90 ? -12.981 -6.104 27.204 1.00 93.50 90 LEU A CA 1
ATOM 723 C C . LEU A 1 90 ? -13.922 -7.301 27.062 1.00 93.50 90 LEU A C 1
ATOM 725 O O . LEU A 1 90 ? -13.655 -8.364 27.622 1.00 93.50 90 LEU A O 1
ATOM 729 N N . LYS A 1 91 ? -15.010 -7.126 26.312 1.00 90.69 91 LYS A N 1
ATOM 730 C CA . LYS A 1 91 ? -15.955 -8.207 26.023 1.00 90.69 91 LYS A CA 1
ATOM 731 C C . LYS A 1 91 ? -15.437 -9.028 24.849 1.00 90.69 91 LYS A C 1
ATOM 733 O O . LYS A 1 91 ? -15.651 -8.648 23.697 1.00 90.69 91 LYS A O 1
ATOM 738 N N . GLN A 1 92 ? -14.728 -10.108 25.164 1.00 92.88 92 GLN A N 1
ATOM 739 C CA . GLN A 1 92 ? -14.260 -11.053 24.157 1.00 92.88 92 GLN A CA 1
ATOM 740 C C . GLN A 1 92 ? -15.422 -11.887 23.615 1.00 92.88 92 GLN A C 1
ATOM 742 O O . GLN A 1 92 ? -16.406 -12.129 24.320 1.00 92.88 92 GLN A O 1
ATOM 747 N N . VAL A 1 93 ? -15.316 -12.283 22.352 1.00 93.06 93 VAL A N 1
ATOM 748 C CA . VAL A 1 93 ? -16.302 -13.111 21.660 1.00 93.06 93 VAL A CA 1
ATOM 749 C C . VAL A 1 93 ? -15.625 -14.410 21.258 1.00 93.06 93 VAL A C 1
ATOM 751 O O . VAL A 1 93 ? -14.598 -14.385 20.587 1.00 93.06 93 VAL A O 1
ATOM 754 N N . GLU A 1 94 ? -16.209 -15.522 21.693 1.00 90.56 94 GLU A N 1
ATOM 755 C CA . GLU A 1 94 ? -15.754 -16.870 21.349 1.00 90.56 94 GLU A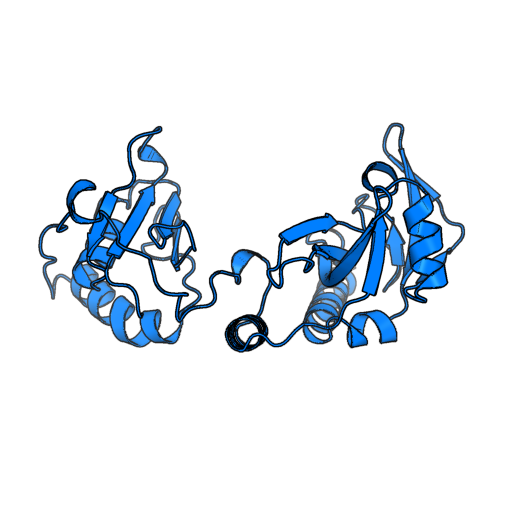 CA 1
ATOM 756 C C . GLU A 1 94 ? -15.960 -17.150 19.857 1.00 90.56 94 GLU A C 1
ATOM 758 O O . GLU A 1 94 ? -16.962 -16.724 19.272 1.00 90.56 94 GLU A O 1
ATOM 763 N N . THR A 1 95 ? -15.031 -17.889 19.250 1.00 86.00 95 THR A N 1
ATOM 764 C CA . THR A 1 95 ? -15.008 -18.154 17.804 1.00 86.00 95 THR A CA 1
ATOM 765 C C . THR A 1 95 ? -16.258 -18.894 17.326 1.00 86.00 95 THR A C 1
ATOM 767 O O . THR A 1 95 ? -16.758 -18.614 16.240 1.00 86.00 95 THR A O 1
ATOM 770 N N . GLU A 1 96 ? -16.829 -19.775 18.150 1.00 87.69 96 GLU A N 1
ATOM 771 C CA . GLU A 1 96 ? -18.039 -20.544 17.834 1.00 87.69 96 GLU A CA 1
ATOM 772 C C . GLU A 1 96 ? -19.259 -19.638 17.618 1.00 87.69 96 GLU A C 1
ATOM 774 O O . GLU A 1 96 ? -20.160 -19.971 16.855 1.00 87.69 96 GLU A O 1
ATOM 779 N N . LYS A 1 97 ? -19.292 -18.455 18.248 1.00 89.75 97 LYS A N 1
ATOM 780 C CA . LYS A 1 97 ? -20.390 -17.487 18.073 1.00 89.75 97 LYS A CA 1
ATOM 781 C C . LYS A 1 97 ? -20.306 -16.713 16.760 1.00 89.75 97 LYS A C 1
ATOM 783 O O . LYS A 1 97 ? -21.214 -15.946 16.454 1.00 89.75 97 LYS A O 1
ATOM 788 N N . LEU A 1 98 ? -19.214 -16.877 16.022 1.00 91.56 98 LEU A N 1
ATOM 789 C CA . LEU A 1 98 ? -18.937 -16.179 14.771 1.00 91.56 98 LEU A CA 1
ATOM 790 C C . LEU A 1 98 ? -19.179 -17.081 13.556 1.00 91.56 98 LEU A C 1
ATOM 792 O O . LEU A 1 98 ? -18.892 -16.675 12.430 1.00 91.56 98 LEU A O 1
ATOM 796 N N . GLU A 1 99 ? -19.698 -18.295 13.763 1.00 91.25 99 GLU A N 1
ATOM 797 C CA . GLU A 1 99 ? -20.036 -19.206 12.674 1.00 91.25 99 GLU A CA 1
ATOM 798 C C . 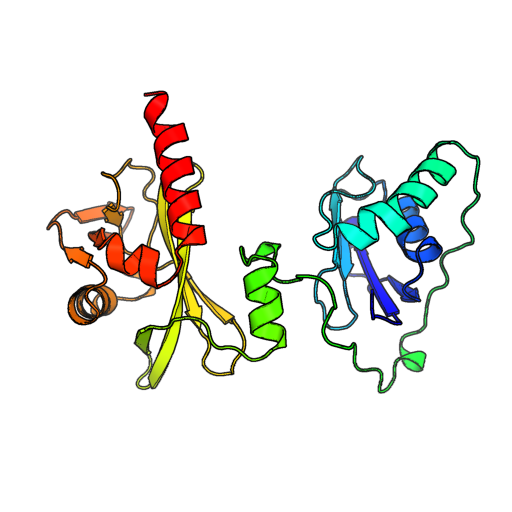GLU A 1 99 ? -21.019 -18.534 11.700 1.00 91.25 99 GLU A C 1
ATOM 800 O O . GLU A 1 99 ? -22.069 -18.021 12.085 1.00 91.25 99 GLU A O 1
ATOM 805 N N . GLY A 1 100 ? -20.640 -18.481 10.421 1.00 91.25 100 GLY A N 1
ATOM 806 C CA . GLY A 1 100 ? -21.423 -17.828 9.370 1.00 91.25 100 GLY A CA 1
ATOM 807 C C . GLY A 1 100 ? -21.323 -16.297 9.316 1.00 91.25 100 GLY A C 1
ATOM 808 O O . GLY A 1 100 ? -21.873 -15.701 8.389 1.00 91.25 100 GLY A O 1
ATOM 809 N N . TYR A 1 101 ? -20.609 -15.638 10.237 1.00 93.69 101 TYR A N 1
ATOM 810 C CA . TYR A 1 101 ? -20.399 -14.191 10.159 1.00 93.69 101 TYR A CA 1
ATOM 811 C C . TYR A 1 101 ? -19.449 -13.839 9.007 1.00 93.69 101 TYR A C 1
ATOM 813 O O . TYR A 1 101 ? -18.289 -14.255 8.974 1.00 93.69 101 TYR A O 1
ATOM 821 N N . CYS A 1 102 ? -19.934 -13.015 8.080 1.00 95.12 102 CYS A N 1
ATOM 822 C CA . CYS A 1 102 ? -19.145 -12.450 6.993 1.00 95.12 102 CYS A CA 1
ATOM 823 C C . CYS A 1 102 ? -18.961 -10.944 7.243 1.00 95.12 102 CYS A C 1
ATOM 825 O O . CYS A 1 102 ? -19.947 -10.205 7.175 1.00 95.12 102 CYS A O 1
ATOM 827 N N . PRO A 1 103 ? -17.738 -10.468 7.556 1.00 96.00 103 PRO A N 1
ATOM 828 C CA . PRO A 1 103 ? -17.486 -9.044 7.750 1.00 96.00 103 PRO A CA 1
ATOM 829 C C . PRO A 1 103 ? -17.895 -8.241 6.503 1.00 96.00 103 PRO A C 1
ATOM 831 O O . PRO A 1 103 ? -17.466 -8.591 5.399 1.00 96.00 103 PRO A O 1
ATOM 834 N N . PRO A 1 104 ? -18.688 -7.160 6.633 1.00 96.50 104 PRO A N 1
ATOM 835 C CA . PRO A 1 104 ? -18.994 -6.313 5.488 1.00 96.50 104 PRO A CA 1
ATOM 836 C C . PRO A 1 104 ? -17.729 -5.593 5.005 1.00 96.50 104 PRO A C 1
ATOM 838 O O . PRO A 1 104 ? -16.787 -5.384 5.776 1.00 96.50 104 PRO A O 1
ATOM 841 N N . MET A 1 105 ? -17.719 -5.162 3.738 1.00 95.44 105 MET A N 1
ATOM 842 C CA . MET A 1 105 ? -16.634 -4.327 3.210 1.00 95.44 105 MET A CA 1
ATOM 843 C C . MET A 1 105 ? -16.464 -3.087 4.103 1.00 95.44 105 MET A C 1
ATOM 845 O O . MET A 1 105 ? -17.457 -2.388 4.323 1.00 95.44 105 MET A O 1
ATOM 849 N N . PRO A 1 106 ? -15.258 -2.799 4.620 1.00 96.69 106 PRO A N 1
ATOM 850 C CA . PRO A 1 106 ? -15.036 -1.667 5.506 1.00 96.69 106 PRO A CA 1
ATOM 851 C C . PRO A 1 106 ? -15.518 -0.332 4.942 1.00 96.69 106 PRO A C 1
ATOM 853 O O . PRO A 1 106 ? -15.312 -0.031 3.766 1.00 96.69 106 PRO A O 1
ATOM 856 N N . ASP A 1 107 ? -16.103 0.497 5.802 1.00 95.56 107 ASP A N 1
ATOM 857 C CA . ASP A 1 107 ? -16.413 1.899 5.506 1.00 95.56 107 ASP A CA 1
ATOM 858 C C . ASP A 1 107 ? -15.197 2.832 5.654 1.00 95.56 107 ASP A C 1
ATOM 860 O O . ASP A 1 107 ? -15.337 4.038 5.484 1.00 95.56 107 ASP A O 1
ATOM 864 N N . TRP A 1 108 ? -14.007 2.276 5.904 1.00 96.62 108 TRP A N 1
ATOM 865 C CA . TRP A 1 108 ? -12.729 2.985 5.924 1.00 96.62 108 TRP A CA 1
ATOM 866 C C . TRP A 1 108 ? -11.742 2.406 4.908 1.00 96.62 108 TRP A C 1
ATOM 868 O O . TRP A 1 108 ? -11.771 1.213 4.596 1.00 96.62 108 TRP A O 1
ATOM 878 N N . ASN A 1 109 ? -10.812 3.245 4.457 1.00 96.50 109 ASN A N 1
ATOM 879 C CA . ASN A 1 109 ? -9.767 2.882 3.509 1.00 96.50 109 ASN A CA 1
ATOM 880 C C . ASN A 1 109 ? -8.717 1.949 4.133 1.00 96.50 109 ASN A C 1
ATOM 882 O O . ASN A 1 109 ? -7.705 2.379 4.690 1.00 96.50 109 ASN A O 1
ATOM 886 N N . TYR A 1 110 ? -8.938 0.637 4.032 1.00 95.31 110 TYR A N 1
ATOM 887 C CA . TYR A 1 110 ? -7.950 -0.352 4.474 1.00 95.31 110 TYR A CA 1
ATOM 888 C C . TYR A 1 110 ? -6.788 -0.536 3.478 1.00 95.31 110 TYR A C 1
ATOM 890 O O . TYR A 1 110 ? -5.789 -1.165 3.837 1.00 95.31 110 TYR A O 1
ATOM 898 N N . PHE A 1 111 ? -6.879 0.040 2.271 1.00 94.12 111 PHE A N 1
ATOM 899 C CA . PHE A 1 111 ? -5.790 0.115 1.289 1.00 94.12 111 PHE A CA 1
ATOM 900 C C . PHE A 1 111 ? -4.817 1.277 1.543 1.00 94.12 111 PHE A C 1
ATOM 902 O O . PHE A 1 111 ? -3.809 1.387 0.847 1.00 94.12 111 PHE A O 1
ATOM 909 N N . PHE A 1 112 ? -5.048 2.087 2.580 1.00 94.06 112 PHE A N 1
ATOM 910 C CA . PHE A 1 112 ? -4.191 3.210 2.966 1.00 94.06 112 PHE A CA 1
ATOM 911 C C . PHE A 1 112 ? -2.701 2.838 3.029 1.00 94.06 112 PHE A C 1
ATOM 913 O O . PHE A 1 112 ? -1.849 3.511 2.458 1.00 94.06 112 PHE A O 1
ATOM 920 N N . TRP A 1 113 ? -2.371 1.716 3.678 1.00 90.75 113 TRP A N 1
ATOM 921 C CA . TRP A 1 113 ? -0.979 1.258 3.805 1.00 90.75 113 TRP A CA 1
ATOM 922 C C . TRP A 1 113 ? -0.371 0.734 2.499 1.00 90.75 113 TRP A C 1
ATOM 924 O O . TRP A 1 113 ? 0.838 0.539 2.441 1.00 90.75 113 TRP A O 1
ATOM 934 N N . SER A 1 114 ? -1.193 0.495 1.480 1.00 88.38 114 SER A N 1
ATOM 935 C CA . SER A 1 114 ? -0.768 0.146 0.123 1.00 88.38 114 SER A CA 1
ATOM 936 C C . SER A 1 114 ? -0.617 1.383 -0.774 1.00 88.38 114 SER A C 1
ATOM 938 O O . SER A 1 114 ? -0.254 1.242 -1.935 1.00 88.38 114 SER A O 1
ATOM 940 N N . GLY A 1 115 ? -0.853 2.591 -0.245 1.00 86.81 115 GLY A N 1
ATOM 941 C CA . GLY A 1 115 ? -0.668 3.858 -0.958 1.00 86.81 115 GLY A CA 1
ATOM 942 C C . GLY A 1 115 ? -1.912 4.388 -1.674 1.00 86.81 115 GLY A C 1
ATOM 943 O O . GLY A 1 115 ? -1.812 5.393 -2.374 1.00 86.81 115 GLY A O 1
ATOM 944 N N . TYR A 1 116 ? -3.068 3.749 -1.492 1.00 90.62 116 TYR A N 1
ATOM 945 C CA . TYR A 1 116 ? -4.332 4.197 -2.077 1.00 90.62 116 TYR A CA 1
ATOM 946 C C . TYR A 1 116 ? -4.944 5.344 -1.273 1.00 90.62 116 TYR A C 1
ATOM 948 O O . TYR A 1 116 ? -4.991 5.300 -0.037 1.00 90.62 116 TYR A O 1
ATOM 956 N N . SER A 1 117 ? -5.448 6.352 -1.980 1.00 90.12 117 SER A N 1
ATOM 957 C CA . SER A 1 117 ? -6.214 7.450 -1.393 1.00 90.12 117 SER A CA 1
ATOM 958 C C . SER A 1 117 ? -7.623 7.004 -0.986 1.00 90.12 117 SER A C 1
ATOM 960 O O . SER A 1 117 ? -8.090 5.926 -1.360 1.00 90.12 117 SER A O 1
ATOM 962 N N . ASP A 1 118 ? -8.318 7.838 -0.209 1.00 92.25 118 ASP A N 1
ATOM 963 C CA . ASP A 1 118 ? -9.717 7.575 0.148 1.00 92.25 118 ASP A CA 1
ATOM 964 C C . ASP A 1 118 ? -10.627 7.603 -1.089 1.00 92.25 118 ASP A C 1
ATOM 966 O O . ASP A 1 118 ? -11.560 6.809 -1.178 1.00 92.25 118 ASP A O 1
ATOM 970 N N . GLU A 1 119 ? -10.302 8.439 -2.081 1.00 91.81 119 GLU A N 1
ATOM 971 C CA . GLU A 1 119 ? -10.999 8.471 -3.368 1.00 91.81 119 GLU A CA 1
ATOM 972 C C . GLU A 1 119 ? -10.808 7.162 -4.143 1.00 91.81 119 GLU A C 1
ATOM 974 O O . GLU A 1 119 ? -11.790 6.577 -4.601 1.00 91.81 119 GLU A O 1
ATOM 979 N N . ASP A 1 120 ? -9.578 6.640 -4.224 1.00 91.62 120 ASP A N 1
ATOM 980 C CA . ASP A 1 120 ? -9.326 5.347 -4.872 1.00 91.62 120 ASP A CA 1
ATOM 981 C C . ASP A 1 120 ? -10.110 4.218 -4.194 1.00 91.62 120 ASP A C 1
ATOM 983 O O . ASP A 1 120 ? -10.664 3.335 -4.854 1.00 91.62 120 ASP A O 1
ATOM 987 N N . TYR A 1 121 ? -10.168 4.245 -2.861 1.00 94.12 121 TYR A N 1
ATOM 988 C CA . TYR A 1 121 ? -10.907 3.257 -2.090 1.00 94.12 121 TYR A CA 1
ATOM 989 C C . TYR A 1 121 ? -12.420 3.356 -2.312 1.00 94.12 121 TYR A C 1
ATOM 991 O O . TYR A 1 121 ? -13.092 2.332 -2.470 1.00 94.12 121 TYR A O 1
ATOM 999 N N . ASP A 1 122 ? -12.967 4.568 -2.366 1.00 94.06 122 ASP A N 1
ATOM 1000 C CA . ASP A 1 122 ? -14.379 4.787 -2.664 1.00 94.06 122 ASP A CA 1
ATOM 1001 C C . ASP A 1 122 ? -14.732 4.368 -4.096 1.00 94.06 122 ASP A C 1
ATOM 1003 O O . ASP A 1 122 ? -15.778 3.749 -4.308 1.00 94.06 122 ASP A O 1
ATOM 1007 N N . ASN A 1 123 ? -13.853 4.617 -5.067 1.00 93.25 123 ASN A N 1
ATOM 1008 C CA . ASN A 1 123 ? -14.013 4.152 -6.446 1.00 93.25 123 ASN A CA 1
ATOM 1009 C C . ASN A 1 123 ? -13.989 2.616 -6.513 1.00 93.25 123 ASN A C 1
ATOM 1011 O O . ASN A 1 123 ? -14.895 2.006 -7.087 1.00 93.25 123 ASN A O 1
ATOM 1015 N N . PHE A 1 124 ? -13.058 1.966 -5.807 1.00 93.44 124 PHE A N 1
ATOM 1016 C CA . PHE A 1 124 ? -13.048 0.507 -5.648 1.00 93.44 124 PHE A CA 1
ATOM 1017 C C . PHE A 1 124 ? -14.357 -0.024 -5.036 1.00 93.44 124 PHE A C 1
ATOM 1019 O O . PHE A 1 124 ? -14.930 -1.004 -5.523 1.00 93.44 124 PHE A O 1
ATOM 1026 N N . ARG A 1 125 ? -14.890 0.631 -3.997 1.00 92.88 125 ARG A N 1
ATOM 1027 C CA . ARG A 1 125 ? -16.178 0.253 -3.386 1.00 92.88 125 ARG A CA 1
ATOM 1028 C C . ARG A 1 125 ? -17.353 0.390 -4.353 1.00 92.88 125 ARG A C 1
ATOM 1030 O O . ARG A 1 125 ? -18.282 -0.411 -4.276 1.00 92.88 125 ARG A O 1
ATOM 1037 N N . LYS A 1 126 ? -17.301 1.360 -5.268 1.00 93.31 126 LYS A N 1
ATOM 1038 C CA . LYS A 1 126 ? -18.270 1.543 -6.361 1.00 93.31 126 LYS A CA 1
ATOM 1039 C C . LYS A 1 126 ? -18.029 0.609 -7.552 1.00 93.31 126 LYS A C 1
ATOM 1041 O O . LYS A 1 126 ? -18.819 0.632 -8.490 1.00 93.31 126 LYS A O 1
ATOM 1046 N N . GLN A 1 127 ? -16.994 -0.237 -7.496 1.00 90.00 127 GLN A N 1
ATOM 1047 C CA . GLN A 1 127 ? -16.563 -1.121 -8.587 1.00 90.00 127 GLN A CA 1
ATOM 1048 C C . GLN A 1 127 ? -16.116 -0.359 -9.846 1.00 90.00 127 GLN A C 1
ATOM 1050 O O . GLN A 1 127 ? -16.206 -0.883 -10.957 1.00 90.00 127 GLN A O 1
ATOM 1055 N N . GLU A 1 128 ? -15.617 0.865 -9.671 1.00 90.94 128 GLU A N 1
ATOM 1056 C CA . GLU A 1 128 ? -14.966 1.627 -10.732 1.00 90.94 128 GLU A CA 1
ATOM 1057 C C . GLU A 1 128 ? -13.540 1.096 -10.931 1.00 90.94 128 GLU A C 1
ATOM 1059 O O . GLU A 1 128 ? -12.783 0.909 -9.975 1.00 90.94 128 GLU A O 1
ATOM 1064 N N . GLU A 1 129 ? -13.181 0.801 -12.179 1.00 85.38 129 GLU A N 1
ATOM 1065 C CA . GLU A 1 129 ? -11.858 0.279 -12.518 1.00 85.38 129 GLU A CA 1
ATOM 1066 C C . GLU A 1 129 ? -10.853 1.432 -12.667 1.00 85.38 129 GLU A C 1
ATOM 1068 O O . GLU A 1 129 ? -11.170 2.431 -13.322 1.00 85.38 129 GLU A O 1
ATOM 1073 N N . PRO A 1 130 ? -9.632 1.313 -12.111 1.00 91.94 130 PRO A N 1
ATOM 1074 C CA . PRO A 1 130 ? -8.601 2.310 -12.346 1.00 91.94 130 PRO A CA 1
ATOM 1075 C C . PRO A 1 130 ? -8.128 2.254 -13.800 1.00 91.94 130 PRO A C 1
ATOM 1077 O O . PRO A 1 130 ? -8.403 1.319 -14.555 1.00 91.94 130 PRO A O 1
ATOM 1080 N N . LYS A 1 131 ? -7.338 3.248 -14.198 1.00 94.56 131 LYS A N 1
ATOM 1081 C CA . LYS A 1 131 ? -6.636 3.183 -15.480 1.00 94.56 131 LYS A CA 1
ATOM 1082 C C . LYS A 1 131 ? -5.575 2.090 -15.428 1.00 94.56 131 LYS A C 1
ATOM 1084 O O . LYS A 1 131 ? -4.793 2.010 -14.483 1.00 94.56 131 LYS A O 1
ATOM 1089 N N . MET A 1 132 ? -5.547 1.264 -16.468 1.00 96.31 132 MET A N 1
ATOM 1090 C CA . MET A 1 132 ? -4.692 0.083 -16.532 1.00 96.31 132 MET A CA 1
ATOM 1091 C C . MET A 1 132 ? -4.028 -0.049 -17.899 1.00 96.31 132 MET A C 1
ATOM 1093 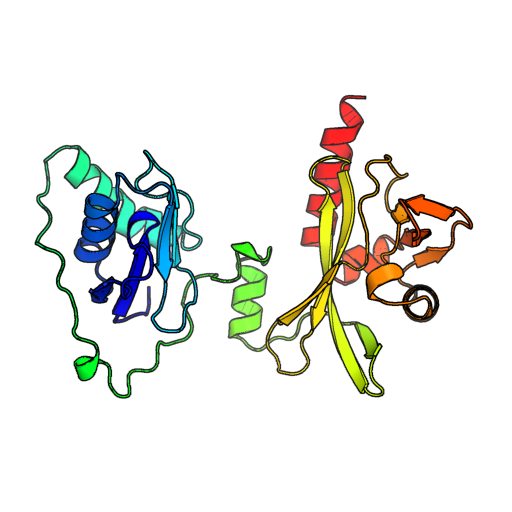O O . MET A 1 132 ? -4.537 0.426 -18.916 1.00 96.31 132 MET A O 1
ATOM 1097 N N . VAL A 1 133 ? -2.895 -0.736 -17.912 1.00 97.06 133 VAL A N 1
ATOM 1098 C CA . VAL A 1 133 ? -2.170 -1.174 -19.102 1.00 97.06 133 VAL A CA 1
ATOM 1099 C C . VAL A 1 133 ? -2.050 -2.696 -19.056 1.00 97.06 133 VAL A C 1
ATOM 1101 O O . VAL A 1 133 ? -1.832 -3.279 -17.997 1.00 97.06 133 VAL A O 1
ATOM 1104 N N . PHE A 1 134 ? -2.232 -3.369 -20.191 1.00 97.06 134 PHE A N 1
ATOM 1105 C CA . PHE A 1 134 ? -2.111 -4.825 -20.231 1.00 97.06 134 PHE A CA 1
ATOM 1106 C C . PHE A 1 134 ? -0.644 -5.244 -20.300 1.00 97.06 134 PHE A C 1
ATOM 1108 O O . PHE A 1 134 ? 0.093 -4.757 -21.156 1.00 97.06 134 PHE A O 1
ATOM 1115 N N . TYR A 1 135 ? -0.248 -6.177 -19.438 1.00 95.69 135 TYR A N 1
ATOM 1116 C CA . TYR A 1 135 ? 1.063 -6.823 -19.450 1.00 95.69 135 TYR A CA 1
ATOM 1117 C C . TYR A 1 135 ? 0.904 -8.321 -19.706 1.00 95.69 135 TYR A C 1
ATOM 1119 O O . TYR A 1 135 ? 0.055 -8.966 -19.092 1.00 95.69 135 TYR A O 1
ATOM 1127 N N . GLU A 1 136 ? 1.696 -8.881 -20.620 1.00 94.50 136 GLU A N 1
ATOM 1128 C CA . GLU A 1 136 ? 1.662 -10.311 -20.922 1.00 94.50 136 GLU A CA 1
ATOM 1129 C C . GLU A 1 136 ? 2.744 -11.059 -20.138 1.00 94.50 136 GLU A C 1
ATOM 1131 O O . GLU A 1 136 ? 3.939 -10.829 -20.319 1.00 94.50 136 GLU A O 1
ATOM 1136 N N . ALA A 1 137 ? 2.321 -11.992 -19.290 1.00 90.31 137 ALA A N 1
ATOM 1137 C CA . ALA A 1 137 ? 3.197 -12.861 -18.517 1.00 90.31 137 ALA A CA 1
ATOM 1138 C C . ALA A 1 137 ? 2.597 -14.269 -18.458 1.00 90.31 137 ALA A C 1
ATOM 1140 O O . ALA A 1 137 ? 1.385 -14.435 -18.486 1.00 90.31 137 ALA A O 1
ATOM 1141 N N . PHE A 1 138 ? 3.433 -15.307 -18.400 1.00 89.62 138 PHE A N 1
ATOM 1142 C CA . PHE A 1 138 ? 2.969 -16.703 -18.294 1.00 89.62 138 PHE A CA 1
ATOM 1143 C C . PHE A 1 138 ? 1.960 -17.143 -19.383 1.00 89.62 138 PHE A C 1
ATOM 1145 O O . PHE A 1 138 ? 1.173 -18.058 -19.164 1.00 89.62 138 PHE A O 1
ATOM 1152 N N . GLY A 1 139 ? 1.986 -16.502 -20.559 1.00 91.88 139 GLY A N 1
ATOM 1153 C CA . GLY A 1 139 ? 1.043 -16.766 -21.654 1.00 91.88 139 GLY A CA 1
ATOM 1154 C C . GLY A 1 139 ? -0.346 -16.143 -21.468 1.00 91.88 139 GLY A C 1
ATOM 1155 O O . GLY A 1 139 ? -1.270 -16.496 -22.197 1.00 91.88 139 GLY A O 1
ATOM 1156 N N . GLU A 1 140 ? -0.510 -15.231 -20.509 1.00 95.00 140 GLU A N 1
ATOM 1157 C CA . GLU A 1 140 ? -1.763 -14.539 -20.215 1.00 95.00 140 GLU A CA 1
ATOM 1158 C C . GLU A 1 140 ? -1.563 -13.016 -20.139 1.00 95.00 140 GLU A C 1
ATOM 1160 O O . GLU A 1 140 ? -0.500 -12.529 -19.756 1.00 95.00 140 GLU A O 1
ATOM 1165 N N . LYS A 1 141 ? -2.606 -12.253 -20.491 1.00 95.19 141 LYS A N 1
ATOM 1166 C CA . LYS A 1 141 ? -2.638 -10.794 -20.341 1.00 95.19 141 LYS A CA 1
ATOM 1167 C C . LYS A 1 141 ? -3.260 -10.396 -19.007 1.00 95.19 141 LYS A C 1
ATOM 1169 O O . LYS A 1 141 ? -4.417 -10.711 -18.736 1.00 95.19 141 LYS A O 1
ATOM 1174 N N . PHE A 1 142 ? -2.512 -9.638 -18.218 1.00 96.50 142 PHE A N 1
ATOM 1175 C CA . PHE A 1 142 ? -2.931 -9.102 -16.930 1.00 96.50 142 PHE A CA 1
ATOM 1176 C C . PHE A 1 142 ? -3.219 -7.604 -17.049 1.00 96.50 142 PHE A C 1
ATOM 1178 O O . PHE A 1 142 ? -2.392 -6.879 -17.607 1.00 96.50 142 PHE A O 1
ATOM 1185 N N . PRO A 1 143 ? -4.362 -7.111 -16.544 1.00 97.38 143 PRO A N 1
ATOM 1186 C CA . PRO A 1 143 ? -4.593 -5.682 -16.417 1.00 97.38 143 PRO A CA 1
ATOM 1187 C C . PRO A 1 143 ? -3.777 -5.154 -15.230 1.00 97.38 143 PRO A C 1
ATOM 1189 O O . PRO A 1 143 ? -3.994 -5.556 -14.083 1.00 97.38 143 PRO A O 1
ATOM 1192 N N . ILE A 1 144 ? -2.811 -4.285 -15.520 1.00 97.75 144 ILE A N 1
ATOM 1193 C CA . ILE A 1 144 ? -1.891 -3.715 -14.540 1.00 97.75 144 ILE A CA 1
ATOM 1194 C C . ILE A 1 144 ? -2.235 -2.245 -14.315 1.00 97.75 144 ILE A C 1
ATOM 1196 O O . ILE A 1 144 ? -2.180 -1.437 -15.241 1.00 97.75 144 ILE A O 1
ATOM 1200 N N . GLN A 1 145 ? -2.558 -1.896 -13.074 1.00 97.38 145 GLN A N 1
ATOM 1201 C CA . GLN A 1 145 ? -2.516 -0.519 -12.592 1.00 97.38 145 GLN A CA 1
ATOM 1202 C C . GLN A 1 145 ? -1.065 -0.173 -12.241 1.00 97.38 145 GLN A C 1
ATOM 1204 O O . GLN A 1 145 ? -0.361 -0.984 -11.633 1.00 97.38 145 GLN A O 1
ATOM 1209 N N . LEU A 1 146 ? -0.635 1.031 -12.613 1.00 97.50 146 LEU A N 1
ATOM 1210 C CA . LEU A 1 146 ? 0.652 1.590 -12.209 1.00 97.50 146 LEU A CA 1
ATOM 1211 C C . LEU A 1 146 ? 0.433 2.519 -11.018 1.00 97.50 146 LEU A C 1
ATOM 1213 O O . LEU A 1 146 ? -0.406 3.413 -11.105 1.00 97.50 146 LEU A O 1
ATOM 1217 N N . MET A 1 147 ? 1.176 2.303 -9.937 1.00 96.25 147 MET A N 1
ATOM 1218 C CA . MET A 1 147 ? 1.191 3.188 -8.771 1.00 96.25 147 MET A CA 1
ATOM 1219 C C . MET A 1 147 ? 2.517 3.942 -8.755 1.00 96.25 147 MET A C 1
ATOM 1221 O O . MET A 1 147 ? 3.580 3.317 -8.760 1.00 96.25 147 MET A O 1
ATOM 1225 N N . ILE A 1 148 ? 2.452 5.272 -8.742 1.00 97.12 148 ILE A N 1
ATOM 1226 C CA . ILE A 1 148 ? 3.623 6.141 -8.866 1.00 97.12 148 ILE A CA 1
ATOM 1227 C C . ILE A 1 148 ? 4.021 6.692 -7.500 1.00 97.12 148 ILE A C 1
ATOM 1229 O O . ILE A 1 148 ? 3.201 7.236 -6.750 1.00 97.12 148 ILE A O 1
ATOM 1233 N N . LYS A 1 149 ? 5.301 6.527 -7.170 1.00 95.19 149 LYS A N 1
ATOM 1234 C CA . LYS A 1 149 ? 5.919 6.933 -5.907 1.00 95.19 149 LYS A CA 1
ATOM 1235 C C . LYS A 1 149 ? 7.339 7.445 -6.169 1.00 95.19 149 LYS A C 1
ATOM 1237 O O . LYS A 1 149 ? 7.821 7.439 -7.299 1.00 95.19 149 LYS A O 1
ATOM 1242 N N . GLY A 1 150 ? 8.001 7.910 -5.116 1.00 95.12 150 GLY A N 1
ATOM 1243 C CA . GLY A 1 150 ? 9.437 8.174 -5.135 1.00 95.12 150 GLY A CA 1
ATOM 1244 C C . GLY A 1 150 ? 10.118 7.361 -4.045 1.00 95.12 150 GLY A C 1
ATOM 1245 O O . GLY A 1 150 ? 9.612 7.318 -2.919 1.00 95.12 150 GLY A O 1
ATOM 1246 N N . TYR A 1 151 ? 11.258 6.752 -4.361 1.00 95.44 151 TYR A N 1
ATOM 1247 C CA . TYR A 1 151 ? 12.058 6.038 -3.374 1.00 95.44 151 TYR A CA 1
ATOM 1248 C C . TYR A 1 151 ? 12.462 6.976 -2.237 1.00 95.44 151 TYR A C 1
ATOM 1250 O O . TYR A 1 151 ? 12.914 8.096 -2.461 1.00 95.44 151 TYR A O 1
ATOM 1258 N N . SER A 1 152 ? 12.319 6.518 -0.994 1.00 90.75 152 SER A N 1
ATOM 1259 C CA . SER A 1 152 ? 12.484 7.375 0.188 1.00 90.75 152 SER A CA 1
ATOM 1260 C C . SER A 1 152 ? 13.895 7.933 0.374 1.00 90.75 152 SER A C 1
ATOM 1262 O O . SER A 1 152 ? 14.061 8.939 1.053 1.00 90.75 152 SER A O 1
ATOM 1264 N N . THR A 1 153 ? 14.913 7.248 -0.153 1.00 89.06 153 THR A N 1
ATOM 1265 C CA . THR A 1 153 ? 16.322 7.615 0.046 1.00 89.06 153 THR A CA 1
ATOM 1266 C C . THR A 1 153 ? 16.848 8.483 -1.085 1.00 89.06 153 THR A C 1
ATOM 1268 O O . THR A 1 153 ? 17.454 9.516 -0.822 1.00 89.06 153 THR A O 1
ATOM 1271 N N . THR A 1 154 ? 16.637 8.064 -2.330 1.00 94.12 154 THR A N 1
ATOM 1272 C CA . THR A 1 154 ? 17.167 8.757 -3.508 1.00 94.12 154 THR A CA 1
ATOM 1273 C C . THR A 1 154 ? 16.205 9.780 -4.086 1.00 94.12 154 THR A C 1
ATOM 1275 O O . THR A 1 154 ? 16.651 10.637 -4.830 1.00 94.12 154 THR A O 1
ATOM 1278 N N . GLY A 1 155 ? 14.906 9.688 -3.790 1.00 94.94 155 GLY A N 1
ATOM 1279 C CA . GLY A 1 155 ? 13.868 10.468 -4.465 1.00 94.94 155 GLY A CA 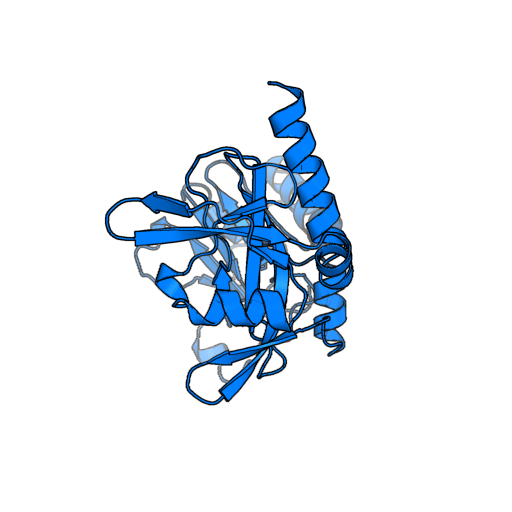1
ATOM 1280 C C . GLY A 1 155 ? 13.531 9.964 -5.869 1.00 94.94 155 GLY A C 1
ATOM 1281 O O . GLY A 1 155 ? 12.541 10.416 -6.440 1.00 94.94 155 GLY A O 1
ATOM 1282 N N . ASN A 1 156 ? 14.301 9.009 -6.407 1.00 97.00 156 ASN A N 1
ATOM 1283 C CA . ASN A 1 156 ? 14.122 8.445 -7.745 1.00 97.00 156 ASN A CA 1
ATOM 1284 C C . ASN A 1 156 ? 12.700 7.925 -7.967 1.00 97.00 156 ASN A C 1
ATOM 1286 O O . ASN A 1 156 ? 12.035 7.472 -7.032 1.00 97.00 156 ASN A O 1
ATOM 1290 N N . LEU A 1 157 ? 12.264 7.934 -9.228 1.00 98.12 157 LEU A N 1
ATOM 1291 C CA . LEU A 1 157 ? 10.953 7.429 -9.619 1.00 98.12 157 LEU A CA 1
ATOM 1292 C C . LEU A 1 157 ? 10.809 5.947 -9.245 1.00 98.12 157 LEU A C 1
ATOM 1294 O O . LEU A 1 157 ? 11.595 5.101 -9.681 1.00 98.12 157 LEU A O 1
ATOM 1298 N N . GLU A 1 158 ? 9.761 5.654 -8.479 1.00 97.75 158 GLU A N 1
ATOM 1299 C CA . GLU A 1 158 ? 9.304 4.308 -8.166 1.00 97.75 158 GLU A CA 1
ATOM 1300 C C . GLU A 1 158 ? 7.973 4.046 -8.880 1.00 97.75 158 GLU A C 1
ATOM 1302 O O . GLU A 1 158 ? 7.004 4.796 -8.728 1.00 97.75 158 GLU A O 1
ATOM 1307 N N . VAL A 1 159 ? 7.917 2.960 -9.650 1.00 98.12 159 VAL A N 1
ATOM 1308 C CA . VAL A 1 159 ? 6.689 2.490 -10.298 1.00 98.12 159 VAL A CA 1
ATOM 1309 C C . VAL A 1 159 ? 6.365 1.098 -9.775 1.00 98.12 159 VAL A C 1
ATOM 1311 O O . VAL A 1 159 ? 7.091 0.145 -10.044 1.00 98.12 159 VAL A O 1
ATOM 1314 N N . GLU A 1 160 ? 5.258 0.952 -9.052 1.00 97.31 160 GLU A N 1
ATOM 1315 C CA . GLU A 1 160 ? 4.738 -0.358 -8.650 1.00 97.31 160 GLU A CA 1
ATOM 1316 C C . GLU A 1 160 ? 3.668 -0.847 -9.630 1.00 97.31 160 GLU A C 1
ATOM 1318 O O . GLU A 1 160 ? 2.830 -0.082 -10.110 1.00 97.31 160 GLU A O 1
ATOM 1323 N N . MET A 1 161 ? 3.665 -2.153 -9.893 1.00 97.62 161 MET A N 1
ATOM 1324 C CA . MET A 1 161 ? 2.643 -2.831 -10.682 1.00 97.62 161 MET A CA 1
ATOM 1325 C C . MET A 1 161 ? 1.639 -3.513 -9.750 1.00 97.62 161 MET A C 1
ATOM 1327 O O . MET A 1 161 ? 2.011 -4.307 -8.878 1.00 97.62 161 MET A O 1
ATOM 1331 N N . VAL A 1 162 ? 0.353 -3.254 -9.979 1.00 96.69 162 VAL A N 1
ATOM 1332 C CA . VAL A 1 162 ? -0.756 -3.894 -9.263 1.00 96.69 162 VAL A CA 1
ATOM 1333 C C . VAL A 1 162 ? -1.672 -4.590 -10.261 1.00 96.69 162 VAL A C 1
ATOM 1335 O O . VAL A 1 162 ? -2.185 -3.975 -11.191 1.00 96.69 162 VAL A O 1
ATOM 1338 N N . ASN A 1 163 ? -1.893 -5.886 -10.070 1.00 95.81 163 ASN A N 1
ATOM 1339 C CA . ASN A 1 163 ? -2.771 -6.698 -10.903 1.00 95.81 163 ASN A CA 1
ATOM 1340 C C . ASN A 1 163 ? -4.236 -6.545 -10.480 1.00 95.81 163 ASN A C 1
ATOM 1342 O O . ASN A 1 163 ? -4.563 -6.692 -9.304 1.00 95.81 163 ASN A O 1
ATOM 1346 N N . TRP A 1 164 ? -5.109 -6.341 -11.466 1.00 95.06 164 TRP A N 1
ATOM 1347 C CA . TRP A 1 164 ? -6.549 -6.138 -11.293 1.00 95.06 164 TRP A CA 1
ATOM 1348 C C . TRP A 1 164 ? -7.426 -7.214 -11.939 1.00 95.06 164 TRP A C 1
ATOM 1350 O O . TRP A 1 164 ? -8.643 -7.048 -12.026 1.00 95.06 164 TRP A O 1
ATOM 1360 N N . LYS A 1 165 ? -6.851 -8.345 -12.372 1.00 92.94 165 LYS A N 1
ATOM 1361 C CA . LYS A 1 165 ? -7.558 -9.420 -13.098 1.00 92.94 165 LYS A CA 1
ATOM 1362 C C . LYS A 1 165 ? -8.890 -9.839 -12.456 1.00 92.94 165 LYS A C 1
ATOM 1364 O O . LYS A 1 165 ? -9.836 -10.161 -13.168 1.00 92.94 165 LYS A O 1
ATOM 1369 N N . TYR A 1 166 ? -8.975 -9.812 -11.127 1.00 90.75 166 TYR A N 1
ATOM 1370 C CA . TYR A 1 166 ? -10.167 -10.210 -10.369 1.00 90.75 166 TYR A CA 1
ATOM 1371 C C . TYR A 1 166 ? -10.951 -9.026 -9.782 1.00 90.75 166 TYR A C 1
ATOM 1373 O O . TYR A 1 166 ? -11.603 -9.186 -8.755 1.00 90.75 166 TYR A O 1
ATOM 1381 N N . ARG A 1 167 ? -10.875 -7.837 -10.405 1.00 89.12 167 ARG A N 1
ATOM 1382 C CA . ARG A 1 167 ? -11.498 -6.586 -9.913 1.00 89.12 167 ARG A CA 1
ATOM 1383 C C . ARG A 1 167 ? -11.084 -6.227 -8.480 1.00 89.12 167 ARG A C 1
ATOM 1385 O O . ARG A 1 167 ? -11.825 -5.593 -7.735 1.00 89.12 167 ARG A O 1
ATOM 1392 N N . TYR A 1 168 ? -9.895 -6.668 -8.092 1.00 89.62 168 TYR A N 1
ATOM 1393 C CA . TYR A 1 168 ? -9.325 -6.466 -6.773 1.00 89.62 168 TYR A CA 1
ATOM 1394 C C . TYR A 1 168 ? -7.825 -6.213 -6.926 1.00 89.62 168 TYR A C 1
ATOM 1396 O O . TYR A 1 168 ? -7.181 -6.981 -7.651 1.00 89.62 168 TYR A O 1
ATOM 1404 N N . PRO A 1 169 ? -7.263 -5.190 -6.259 1.00 92.81 169 PRO A N 1
ATOM 1405 C CA . PRO A 1 169 ? -5.845 -4.885 -6.359 1.00 92.81 169 PRO A CA 1
ATOM 1406 C C . PRO A 1 169 ? -5.012 -5.968 -5.666 1.00 92.81 169 PRO A C 1
ATOM 1408 O O . PRO A 1 169 ? -5.075 -6.154 -4.449 1.00 92.81 169 PRO A O 1
ATOM 1411 N N . SER A 1 170 ? -4.207 -6.682 -6.446 1.00 92.69 170 SER A N 1
ATOM 1412 C CA . SER A 1 170 ? -3.214 -7.633 -5.950 1.00 92.69 170 SER A CA 1
ATOM 1413 C C . SER A 1 170 ? -1.813 -7.135 -6.296 1.00 92.69 170 SER A C 1
ATOM 1415 O O . SER A 1 170 ? -1.551 -6.906 -7.479 1.00 92.69 170 SER A O 1
ATOM 1417 N N . PRO A 1 171 ? -0.889 -7.011 -5.325 1.00 93.19 171 PRO A N 1
ATOM 1418 C CA . PRO A 1 171 ? 0.503 -6.683 -5.620 1.00 93.19 171 PRO A CA 1
ATOM 1419 C C . PRO A 1 171 ? 1.073 -7.624 -6.686 1.00 93.19 171 PRO A C 1
ATOM 1421 O O . PRO A 1 171 ? 0.867 -8.838 -6.603 1.00 93.19 171 PRO A O 1
ATOM 1424 N N . TRP A 1 172 ? 1.748 -7.060 -7.689 1.00 94.94 172 TRP A N 1
ATOM 1425 C CA . TRP A 1 172 ? 2.454 -7.826 -8.715 1.00 94.94 172 TRP A CA 1
ATOM 1426 C C . TRP A 1 172 ? 3.960 -7.794 -8.452 1.00 94.94 172 TRP A C 1
ATOM 1428 O O . TRP A 1 172 ? 4.523 -8.808 -8.052 1.00 94.94 172 TRP A O 1
ATOM 1438 N N . ALA A 1 173 ? 4.593 -6.631 -8.629 1.00 95.12 173 ALA A N 1
ATOM 1439 C CA . ALA A 1 173 ? 5.995 -6.358 -8.299 1.00 95.12 173 ALA A CA 1
ATOM 1440 C C . ALA A 1 173 ? 6.301 -4.865 -8.514 1.00 95.12 173 ALA A C 1
ATOM 1442 O O . ALA A 1 173 ? 5.537 -4.166 -9.180 1.00 95.12 173 ALA A O 1
ATOM 1443 N N . ALA A 1 174 ? 7.434 -4.384 -8.002 1.00 96.62 174 ALA A N 1
ATOM 1444 C CA . ALA A 1 174 ? 7.990 -3.110 -8.448 1.00 96.62 174 ALA A CA 1
ATOM 1445 C C . ALA A 1 174 ? 8.499 -3.255 -9.893 1.00 96.62 174 ALA A C 1
ATOM 1447 O O . ALA A 1 174 ? 9.117 -4.262 -10.235 1.00 96.62 174 ALA A O 1
ATOM 1448 N N . LEU A 1 175 ? 8.186 -2.293 -10.759 1.00 98.00 175 LEU A N 1
ATOM 1449 C CA . LEU A 1 175 ? 8.719 -2.213 -12.121 1.00 98.00 175 LEU A CA 1
ATOM 1450 C C . LEU A 1 175 ? 10.141 -1.648 -12.113 1.00 98.00 175 LEU A C 1
ATOM 1452 O O . LEU A 1 175 ? 10.987 -2.078 -12.893 1.00 98.00 175 LEU A O 1
ATOM 1456 N N . THR A 1 176 ? 10.386 -0.677 -11.242 1.00 97.88 176 THR A N 1
ATOM 1457 C CA . THR A 1 176 ? 11.682 -0.024 -11.057 1.00 97.88 176 THR A CA 1
ATOM 1458 C C . THR A 1 176 ? 12.445 -0.634 -9.885 1.00 97.88 176 THR A C 1
ATOM 1460 O O . THR A 1 176 ? 11.861 -1.306 -9.033 1.00 97.88 176 THR A O 1
ATOM 1463 N N . VAL A 1 177 ? 13.747 -0.363 -9.818 1.00 96.38 177 VAL A N 1
ATOM 1464 C CA . VAL A 1 177 ? 14.613 -0.709 -8.688 1.00 96.38 177 VAL A CA 1
ATOM 1465 C C . VAL A 1 177 ? 15.481 0.489 -8.304 1.00 96.38 177 VAL A C 1
ATOM 1467 O O . VAL A 1 177 ? 16.048 1.155 -9.167 1.00 96.38 177 VAL A O 1
ATOM 1470 N N . ASP A 1 178 ? 15.616 0.749 -7.002 1.00 94.88 178 ASP A N 1
ATOM 1471 C CA . ASP A 1 178 ? 16.549 1.759 -6.501 1.00 94.88 178 ASP A CA 1
ATOM 1472 C C . ASP A 1 178 ? 17.944 1.153 -6.349 1.00 94.88 178 ASP A C 1
ATOM 1474 O O . ASP A 1 178 ? 18.165 0.258 -5.530 1.00 94.88 178 ASP A O 1
ATOM 1478 N N . LEU A 1 179 ? 18.898 1.647 -7.136 1.00 94.06 179 LEU A N 1
ATOM 1479 C CA . LEU A 1 179 ? 20.306 1.248 -7.046 1.00 94.06 179 LEU A CA 1
ATOM 1480 C C . LEU A 1 179 ? 21.125 2.186 -6.149 1.00 94.06 179 LEU A C 1
ATOM 1482 O O . LEU A 1 179 ? 22.348 2.087 -6.118 1.00 94.06 179 LEU A O 1
ATOM 1486 N N . HIS A 1 180 ? 20.451 3.074 -5.410 1.00 89.94 180 HIS A N 1
ATOM 1487 C CA . HIS A 1 180 ? 21.050 4.095 -4.544 1.00 89.94 180 HIS A CA 1
ATOM 1488 C C . HIS A 1 180 ? 21.917 5.129 -5.287 1.00 89.94 180 HIS A C 1
ATOM 1490 O O . HIS A 1 180 ? 22.674 5.875 -4.667 1.00 89.94 180 HIS A O 1
ATOM 1496 N N . GLU A 1 181 ? 21.774 5.199 -6.609 1.00 89.62 181 GLU A N 1
ATOM 1497 C CA . GLU A 1 181 ? 22.328 6.235 -7.478 1.00 89.62 181 GLU A CA 1
ATOM 1498 C C . GLU A 1 181 ? 21.218 7.233 -7.809 1.00 89.62 181 GLU A C 1
ATOM 1500 O O . GLU A 1 181 ? 20.119 6.821 -8.169 1.00 89.62 181 GLU A O 1
ATOM 1505 N N . VAL A 1 182 ? 21.478 8.535 -7.695 1.00 92.44 182 VAL A N 1
ATOM 1506 C CA . VAL A 1 182 ? 20.489 9.559 -8.064 1.00 92.44 182 VAL A CA 1
ATOM 1507 C C . VAL A 1 182 ? 20.355 9.610 -9.584 1.00 92.44 182 VAL A C 1
ATOM 1509 O O . VAL A 1 182 ? 21.348 9.800 -10.284 1.00 92.44 182 VAL A O 1
ATOM 1512 N N . CYS A 1 183 ? 19.129 9.455 -10.076 1.00 94.69 183 CYS A N 1
ATOM 1513 C CA . CYS A 1 183 ? 18.795 9.540 -11.493 1.00 94.69 183 CYS A CA 1
ATOM 1514 C C . CYS A 1 183 ? 18.283 10.943 -11.855 1.00 94.69 183 CYS A C 1
ATOM 1516 O O . CYS A 1 183 ? 17.772 11.684 -11.005 1.00 94.69 183 CYS A O 1
ATOM 1518 N N . GLU A 1 184 ? 18.373 11.300 -13.139 1.00 95.75 184 GLU A N 1
ATOM 1519 C CA . GLU A 1 184 ? 17.635 12.453 -13.665 1.00 95.75 184 GLU A CA 1
ATOM 1520 C C . GLU A 1 184 ? 16.126 12.286 -13.419 1.00 95.75 184 GLU A C 1
ATOM 1522 O O . GLU A 1 184 ? 15.622 11.171 -13.249 1.00 95.75 184 GLU A O 1
ATOM 1527 N N . LYS A 1 185 ? 15.388 13.400 -13.370 1.00 96.69 185 LYS A N 1
ATOM 1528 C CA . LYS A 1 185 ? 13.942 13.368 -13.129 1.00 96.69 185 LYS A CA 1
ATOM 1529 C C . LYS A 1 185 ? 13.261 12.486 -14.181 1.00 96.69 185 LYS A C 1
ATOM 1531 O O . LYS A 1 185 ? 13.603 12.551 -15.355 1.00 96.69 185 LYS A O 1
ATOM 1536 N N . ASP A 1 186 ? 12.302 11.676 -13.736 1.00 97.94 186 ASP A N 1
ATOM 1537 C CA . ASP A 1 186 ? 11.564 10.700 -14.544 1.00 97.94 186 ASP A CA 1
ATOM 1538 C C . ASP A 1 186 ? 12.425 9.558 -15.134 1.00 97.94 186 ASP A C 1
ATOM 1540 O O . ASP A 1 186 ? 11.896 8.680 -15.819 1.00 97.94 186 ASP A O 1
ATOM 1544 N N . CYS A 1 187 ? 13.723 9.494 -14.815 1.00 97.94 187 CYS A N 1
ATOM 1545 C CA . CYS A 1 187 ? 14.590 8.359 -15.122 1.00 97.94 187 CYS A CA 1
ATOM 1546 C C . CYS A 1 187 ? 14.671 7.392 -13.934 1.00 97.94 187 CYS A C 1
ATOM 1548 O O . CYS A 1 187 ? 14.751 7.801 -12.774 1.00 97.94 187 CYS A O 1
ATOM 1550 N N . SER A 1 188 ? 14.653 6.089 -14.216 1.00 97.88 188 SER A N 1
ATOM 1551 C CA . SER A 1 188 ? 14.865 5.052 -13.200 1.00 97.88 188 SER A CA 1
ATOM 1552 C C . SER A 1 188 ? 15.322 3.741 -13.835 1.00 97.88 188 SER A C 1
ATOM 1554 O O . SER A 1 188 ? 15.052 3.472 -15.011 1.00 97.88 188 SER A O 1
ATOM 1556 N N . TYR A 1 189 ? 16.012 2.912 -13.056 1.00 97.88 189 TYR A N 1
ATOM 1557 C CA . TYR A 1 189 ? 16.422 1.578 -13.484 1.00 97.88 189 TYR A CA 1
ATOM 1558 C C . TYR A 1 189 ? 15.251 0.599 -13.388 1.00 97.88 189 TYR A C 1
ATOM 1560 O O . TYR A 1 189 ? 14.513 0.585 -12.403 1.00 97.88 189 TYR A O 1
ATOM 1568 N N . VAL A 1 190 ? 15.084 -0.243 -14.406 1.00 98.06 190 VAL A N 1
ATOM 1569 C CA . VAL A 1 190 ? 14.006 -1.242 -14.468 1.00 98.06 190 VAL A CA 1
ATOM 1570 C C . VAL A 1 190 ? 14.464 -2.563 -13.864 1.00 98.06 190 VAL A C 1
ATOM 1572 O O . VAL A 1 190 ? 15.546 -3.045 -14.192 1.00 98.06 190 VAL A O 1
ATOM 1575 N N . ASP A 1 191 ? 13.624 -3.192 -13.039 1.00 96.50 191 ASP A N 1
ATOM 1576 C CA . ASP A 1 191 ? 13.899 -4.476 -12.386 1.00 96.50 191 ASP A CA 1
ATOM 1577 C C . ASP A 1 191 ? 13.787 -5.665 -13.362 1.00 96.50 191 ASP A C 1
ATOM 1579 O O . ASP A 1 191 ? 12.889 -6.512 -13.313 1.00 96.50 191 ASP A O 1
ATOM 1583 N N . THR A 1 192 ? 14.733 -5.752 -14.292 1.00 94.50 192 THR A N 1
ATOM 1584 C CA . THR A 1 192 ? 14.806 -6.862 -15.249 1.00 94.50 192 THR A CA 1
ATOM 1585 C C . THR A 1 192 ? 15.202 -8.187 -14.598 1.00 94.50 192 THR A C 1
ATOM 1587 O O . THR A 1 192 ? 15.041 -9.236 -15.223 1.00 94.50 192 THR A O 1
ATOM 1590 N N . ASN A 1 193 ? 15.656 -8.173 -13.341 1.00 92.38 193 ASN A N 1
ATOM 1591 C CA . ASN A 1 193 ? 15.935 -9.381 -12.576 1.00 92.38 193 ASN A CA 1
ATOM 1592 C C . ASN A 1 193 ? 14.640 -10.129 -12.215 1.00 92.38 193 ASN A C 1
ATOM 1594 O O . ASN A 1 193 ? 14.561 -11.339 -12.424 1.00 92.38 193 ASN A O 1
ATOM 1598 N N . HIS A 1 194 ? 13.610 -9.423 -11.736 1.00 90.19 194 HIS A N 1
ATOM 1599 C CA . HIS A 1 194 ? 12.324 -10.051 -11.408 1.00 90.19 194 HIS A CA 1
ATOM 1600 C C . HIS A 1 194 ? 11.413 -10.247 -12.624 1.00 90.19 194 HIS A C 1
ATOM 1602 O O . HIS A 1 194 ? 10.690 -11.243 -12.691 1.00 90.19 194 HIS A O 1
ATOM 1608 N N . HIS A 1 195 ? 11.446 -9.335 -13.600 1.00 91.94 195 HIS A N 1
ATOM 1609 C CA . HIS A 1 195 ? 10.526 -9.383 -14.746 1.00 91.94 195 HIS A CA 1
ATOM 1610 C C . HIS A 1 195 ? 11.104 -10.051 -15.998 1.00 91.94 195 HIS A C 1
ATOM 1612 O O . HIS A 1 195 ? 10.366 -10.393 -16.926 1.00 91.94 195 HIS A O 1
ATOM 1618 N N . GLY A 1 196 ? 12.423 -10.241 -16.049 1.00 91.81 196 GLY A N 1
ATOM 1619 C CA . GLY A 1 196 ? 13.130 -10.588 -17.276 1.00 91.81 196 GLY A CA 1
ATOM 1620 C C . GLY A 1 196 ? 13.133 -9.439 -18.291 1.00 91.81 196 GLY A C 1
ATOM 1621 O O . GLY A 1 196 ? 12.438 -8.436 -18.163 1.00 91.81 196 GLY A O 1
ATOM 1622 N N . ARG A 1 197 ? 13.903 -9.589 -19.373 1.00 92.06 197 ARG A N 1
ATOM 1623 C CA . ARG A 1 197 ? 14.119 -8.503 -20.351 1.00 92.06 197 ARG A CA 1
ATOM 1624 C C . ARG A 1 197 ? 12.900 -8.107 -21.187 1.00 92.06 197 ARG A C 1
ATOM 1626 O O . ARG A 1 197 ? 12.894 -7.021 -21.756 1.00 92.06 197 ARG A O 1
ATOM 1633 N N . LYS A 1 198 ? 11.861 -8.948 -21.258 1.00 93.94 198 LYS A N 1
ATOM 1634 C CA . LYS A 1 198 ? 10.631 -8.634 -22.011 1.00 93.94 198 LYS A CA 1
ATOM 1635 C C . LYS A 1 198 ? 9.901 -7.404 -21.463 1.00 93.94 198 LYS A C 1
ATOM 1637 O O . LYS A 1 198 ? 9.177 -6.756 -22.213 1.00 93.94 198 LYS A O 1
ATOM 1642 N N . ILE A 1 199 ? 10.126 -7.058 -20.194 1.00 96.44 199 ILE A N 1
ATOM 1643 C CA . ILE A 1 199 ? 9.543 -5.865 -19.579 1.00 96.44 199 ILE A CA 1
ATOM 1644 C C . ILE A 1 199 ? 9.980 -4.572 -20.281 1.00 96.44 199 ILE A C 1
ATOM 1646 O O . ILE A 1 199 ? 9.189 -3.644 -20.400 1.00 96.44 199 ILE A O 1
ATOM 1650 N N . LEU A 1 200 ? 11.201 -4.533 -20.826 1.00 97.12 200 LEU A N 1
ATOM 1651 C CA . LEU A 1 200 ? 11.722 -3.369 -21.544 1.00 97.12 200 LEU A CA 1
ATOM 1652 C C . LEU A 1 200 ? 10.968 -3.148 -22.860 1.00 97.12 200 LEU A C 1
ATOM 1654 O O . LEU A 1 200 ? 10.585 -2.024 -23.175 1.00 97.12 200 LEU A O 1
ATOM 1658 N N . SER A 1 201 ? 10.702 -4.229 -23.604 1.00 96.25 201 SER A N 1
ATOM 1659 C CA . SER A 1 201 ? 9.868 -4.177 -24.811 1.00 96.25 201 SER A CA 1
ATOM 1660 C C . SER A 1 201 ? 8.458 -3.699 -24.479 1.00 96.25 201 SER A C 1
ATOM 1662 O O . SER A 1 201 ? 7.937 -2.821 -25.156 1.00 96.25 201 SER A O 1
ATOM 1664 N N . TRP A 1 202 ? 7.876 -4.204 -23.389 1.00 97.31 202 TRP A N 1
ATOM 1665 C CA . TRP A 1 202 ? 6.553 -3.783 -22.940 1.00 97.31 202 TRP A CA 1
ATOM 1666 C C . TRP A 1 202 ? 6.488 -2.291 -22.578 1.00 97.31 202 TRP A C 1
ATOM 1668 O O . TRP A 1 202 ? 5.536 -1.619 -22.976 1.00 97.31 202 TRP A O 1
ATOM 1678 N N . ILE A 1 203 ? 7.494 -1.747 -21.883 1.00 98.12 203 ILE A N 1
ATOM 1679 C CA . ILE A 1 203 ? 7.589 -0.306 -21.583 1.00 98.12 203 ILE A CA 1
ATOM 1680 C C . ILE A 1 203 ? 7.562 0.518 -22.877 1.00 98.12 203 ILE A C 1
ATOM 1682 O O . ILE A 1 203 ? 6.795 1.476 -22.982 1.00 98.12 203 ILE A O 1
ATOM 1686 N N . LEU A 1 204 ? 8.355 0.122 -23.874 1.00 97.31 204 LEU A N 1
ATOM 1687 C CA . LEU A 1 204 ? 8.448 0.832 -25.149 1.00 97.31 204 LEU A CA 1
ATOM 1688 C C . LEU A 1 204 ? 7.144 0.729 -25.960 1.00 97.31 204 LEU A C 1
ATOM 1690 O O . LEU A 1 204 ? 6.599 1.738 -26.400 1.00 97.31 204 LEU A O 1
ATOM 1694 N N . GLU A 1 205 ? 6.599 -0.479 -26.114 1.00 96.69 205 GLU A N 1
ATOM 1695 C CA . GLU A 1 205 ? 5.377 -0.751 -26.888 1.00 96.69 205 GLU A CA 1
ATOM 1696 C C . GLU A 1 205 ? 4.129 -0.102 -26.278 1.00 96.69 205 GLU A C 1
ATOM 1698 O O . GLU A 1 205 ? 3.233 0.348 -26.994 1.00 96.69 205 GLU A O 1
ATOM 1703 N N . SER A 1 206 ? 4.065 -0.023 -24.948 1.00 96.06 206 SER A N 1
ATOM 1704 C CA . SER A 1 206 ? 2.987 0.673 -24.239 1.00 96.06 206 SER A CA 1
ATOM 1705 C C . SER A 1 206 ? 3.153 2.196 -24.247 1.00 96.06 206 SER A C 1
ATOM 1707 O O . SER A 1 206 ? 2.206 2.912 -23.901 1.00 96.06 206 SER A O 1
ATOM 1709 N N . GLY A 1 207 ? 4.314 2.698 -24.682 1.00 97.12 207 GLY A N 1
ATOM 1710 C CA . GLY A 1 207 ? 4.682 4.110 -24.687 1.00 97.12 207 GLY A CA 1
ATOM 1711 C C . GLY A 1 207 ? 4.945 4.677 -23.292 1.00 97.12 207 GLY A C 1
ATOM 1712 O O . GLY A 1 207 ? 4.813 5.884 -23.113 1.00 97.12 207 GLY A O 1
ATOM 1713 N N . LEU A 1 208 ? 5.250 3.825 -22.306 1.00 97.69 208 LEU A N 1
ATOM 1714 C CA . LEU A 1 208 ? 5.532 4.230 -20.926 1.00 97.69 208 LEU A CA 1
ATOM 1715 C C . LEU A 1 208 ? 6.876 4.940 -20.774 1.00 97.69 208 LEU A C 1
ATOM 1717 O O . LEU A 1 208 ? 7.039 5.697 -19.823 1.00 97.69 208 LEU A O 1
ATOM 1721 N N . GLY A 1 209 ? 7.818 4.721 -21.685 1.00 97.75 209 GLY A N 1
ATOM 1722 C CA . GLY A 1 209 ? 9.129 5.351 -21.639 1.00 97.75 209 GLY A CA 1
ATOM 1723 C C . GLY A 1 209 ? 10.031 4.920 -22.784 1.00 97.75 209 GLY A C 1
ATOM 1724 O O . GLY A 1 209 ? 9.671 4.065 -23.597 1.00 97.75 209 GLY A O 1
ATOM 1725 N N . GLU A 1 210 ? 11.217 5.513 -22.816 1.00 97.75 210 GLU A N 1
ATOM 1726 C CA . GLU A 1 210 ? 12.258 5.253 -23.805 1.00 97.75 210 GLU A CA 1
ATOM 1727 C C . GLU A 1 210 ? 13.544 4.791 -23.109 1.00 97.75 210 GLU A C 1
ATOM 1729 O O . GLU A 1 210 ? 13.853 5.200 -21.989 1.00 97.75 210 GLU A O 1
ATOM 1734 N N . MET A 1 211 ? 14.294 3.906 -23.767 1.00 96.69 211 MET A N 1
ATOM 1735 C CA . MET A 1 211 ? 15.577 3.429 -23.246 1.00 96.69 211 MET A CA 1
ATOM 1736 C C . MET A 1 211 ? 16.615 4.542 -23.379 1.00 96.69 211 MET A C 1
ATOM 1738 O O . MET A 1 211 ? 16.806 5.062 -24.478 1.00 96.69 211 MET A O 1
ATOM 1742 N N . THR A 1 212 ? 17.332 4.862 -22.302 1.00 96.69 212 THR A N 1
ATOM 1743 C CA . THR A 1 212 ? 18.406 5.873 -22.359 1.00 96.69 212 THR A CA 1
ATOM 1744 C C . THR A 1 212 ? 19.690 5.312 -22.978 1.00 96.69 212 THR A C 1
ATOM 1746 O O . THR A 1 212 ? 20.528 6.054 -23.483 1.00 96.69 212 THR A O 1
ATOM 1749 N N . GLY A 1 213 ? 19.840 3.983 -22.960 1.00 93.88 213 GLY A N 1
ATOM 1750 C CA . GLY A 1 213 ? 21.072 3.278 -23.318 1.00 93.88 213 GLY A CA 1
ATOM 1751 C C . GLY A 1 213 ? 22.030 3.091 -22.139 1.00 93.88 213 GLY A C 1
ATOM 1752 O O . GLY A 1 213 ? 23.003 2.347 -22.268 1.00 93.88 213 GLY A O 1
ATOM 1753 N N . GLU A 1 214 ? 21.745 3.706 -20.989 1.00 96.06 214 GLU A N 1
ATOM 1754 C CA . GLU A 1 214 ? 22.513 3.512 -19.764 1.00 96.06 214 GLU A CA 1
ATOM 1755 C C . GLU A 1 214 ? 22.156 2.188 -19.087 1.00 96.06 214 GLU A C 1
ATOM 1757 O O . GLU A 1 214 ? 21.007 1.733 -19.083 1.00 96.06 214 GLU A O 1
ATOM 1762 N N . ILE A 1 215 ? 23.175 1.550 -18.516 1.00 94.12 215 ILE A N 1
ATOM 1763 C CA . ILE A 1 215 ? 23.063 0.261 -17.843 1.00 94.12 215 ILE A CA 1
ATOM 1764 C C . ILE A 1 215 ? 23.888 0.336 -16.567 1.00 94.12 215 ILE A C 1
ATOM 1766 O O . ILE A 1 215 ? 25.075 0.658 -16.621 1.00 94.12 215 ILE A O 1
ATOM 1770 N N . SER A 1 216 ? 23.288 -0.044 -15.443 1.00 93.56 216 SER A N 1
ATOM 1771 C CA . SER A 1 216 ? 24.009 -0.247 -14.188 1.00 93.56 216 SER A CA 1
ATOM 1772 C C . SER A 1 216 ? 24.053 -1.723 -13.820 1.00 93.56 216 SER A C 1
ATOM 1774 O O . SER A 1 216 ? 23.233 -2.538 -14.256 1.00 93.56 216 SER A O 1
ATOM 1776 N N . ARG A 1 217 ? 25.064 -2.095 -13.038 1.00 91.88 217 ARG A N 1
ATOM 1777 C CA . ARG A 1 217 ? 25.279 -3.463 -12.576 1.00 91.88 217 ARG A CA 1
ATOM 1778 C C . ARG A 1 217 ? 25.338 -3.477 -11.060 1.00 91.88 217 ARG A C 1
ATOM 1780 O O . ARG A 1 217 ? 26.249 -2.907 -10.472 1.00 91.88 217 ARG A O 1
ATOM 1787 N N . ASN A 1 218 ? 24.441 -4.239 -10.445 1.00 89.38 218 ASN A N 1
ATOM 1788 C CA . ASN A 1 218 ? 24.488 -4.525 -9.017 1.00 89.38 218 ASN A CA 1
ATOM 1789 C C . ASN A 1 218 ? 24.576 -6.045 -8.814 1.00 89.38 218 ASN A C 1
ATOM 1791 O O . ASN A 1 218 ? 23.696 -6.808 -9.221 1.00 89.38 218 ASN A O 1
ATOM 1795 N N . GLY A 1 219 ? 25.704 -6.499 -8.260 1.00 88.62 219 GLY A N 1
ATOM 1796 C CA . GLY A 1 219 ? 26.042 -7.918 -8.152 1.00 88.62 219 GLY A CA 1
ATOM 1797 C C . GLY A 1 219 ? 26.161 -8.614 -9.517 1.00 88.62 219 GLY A C 1
ATOM 1798 O O . GLY A 1 219 ? 27.017 -8.277 -10.347 1.00 88.62 219 GLY A O 1
ATOM 1799 N N . TYR A 1 220 ? 25.319 -9.626 -9.738 1.00 87.75 220 TYR A N 1
ATOM 1800 C CA . TYR A 1 220 ? 25.259 -10.401 -10.986 1.00 87.75 220 TYR A CA 1
ATOM 1801 C C . TYR A 1 220 ? 24.167 -9.922 -11.952 1.00 87.75 220 TYR A C 1
ATOM 1803 O O . TYR A 1 220 ? 24.060 -10.469 -13.047 1.00 87.75 220 TYR A O 1
ATOM 1811 N N . CYS A 1 221 ? 23.391 -8.908 -11.568 1.00 91.31 221 CYS A N 1
ATOM 1812 C CA . CYS A 1 221 ? 22.267 -8.403 -12.345 1.00 91.31 221 CYS A CA 1
ATOM 1813 C C . CYS A 1 221 ? 22.636 -7.088 -13.037 1.00 91.31 221 CYS A C 1
ATOM 1815 O O . CYS A 1 221 ? 23.387 -6.273 -12.494 1.00 91.31 221 CYS A O 1
ATOM 1817 N N . THR A 1 222 ? 22.100 -6.890 -14.236 1.00 93.12 222 THR A N 1
ATOM 1818 C CA . THR A 1 222 ? 22.213 -5.648 -15.007 1.00 93.12 222 THR A CA 1
ATOM 1819 C C . THR A 1 222 ? 20.839 -5.030 -15.146 1.00 93.12 222 THR A C 1
ATOM 1821 O O . THR A 1 222 ? 19.902 -5.754 -15.473 1.00 93.12 222 THR A O 1
ATOM 1824 N N . TYR A 1 223 ? 20.744 -3.723 -14.953 1.00 96.56 223 TYR A N 1
ATOM 1825 C CA . TYR A 1 223 ? 19.494 -2.984 -14.996 1.00 96.56 223 TYR A CA 1
ATOM 1826 C C . TYR A 1 223 ? 19.614 -1.859 -16.015 1.00 96.56 223 TYR A C 1
ATOM 1828 O O . TYR A 1 223 ? 20.541 -1.050 -15.960 1.00 96.56 223 TYR A O 1
ATOM 1836 N N . GLU A 1 224 ? 18.695 -1.842 -16.967 1.00 97.12 224 GLU A N 1
ATOM 1837 C CA . GLU A 1 224 ? 18.596 -0.823 -17.998 1.00 97.12 224 GLU A CA 1
ATOM 1838 C C . GLU A 1 224 ? 17.843 0.397 -17.454 1.00 97.12 224 GLU A C 1
ATOM 1840 O O . GLU A 1 224 ? 16.794 0.261 -16.815 1.00 97.12 224 GLU A O 1
ATOM 1845 N N . MET A 1 225 ? 18.386 1.588 -17.703 1.00 97.88 225 MET A N 1
ATOM 1846 C CA . MET A 1 225 ? 17.716 2.833 -17.352 1.00 97.88 225 MET A CA 1
ATOM 1847 C C . MET A 1 225 ? 16.689 3.208 -18.423 1.00 97.88 225 MET A C 1
ATOM 1849 O O . MET A 1 225 ? 16.942 3.148 -19.632 1.00 97.88 225 MET A O 1
ATOM 1853 N N . VAL A 1 226 ? 15.520 3.624 -17.949 1.00 98.44 226 VAL A N 1
ATOM 1854 C CA . VAL A 1 226 ? 14.420 4.124 -18.768 1.00 98.44 226 VAL A CA 1
ATOM 1855 C C . VAL A 1 226 ? 14.123 5.556 -18.366 1.00 98.44 226 VAL A C 1
ATOM 1857 O O . VAL A 1 226 ? 13.996 5.847 -17.179 1.00 98.44 226 VAL A O 1
ATOM 1860 N N . HIS A 1 227 ? 13.951 6.418 -19.365 1.00 98.62 227 HIS A N 1
ATOM 1861 C CA . HIS A 1 227 ? 13.312 7.715 -19.196 1.00 98.62 227 HIS A CA 1
ATOM 1862 C C . HIS A 1 227 ? 11.807 7.528 -19.399 1.00 98.62 227 HIS A C 1
ATOM 1864 O O . HIS A 1 227 ? 11.334 7.279 -20.514 1.00 98.62 227 HIS A O 1
ATOM 1870 N N . PHE A 1 228 ? 11.054 7.558 -18.304 1.00 98.69 228 PHE A N 1
ATOM 1871 C CA . PHE A 1 228 ? 9.613 7.354 -18.334 1.00 98.69 228 PHE A CA 1
ATOM 1872 C C . PHE A 1 228 ? 8.898 8.597 -18.857 1.00 98.69 228 PHE A C 1
ATOM 1874 O O . PHE A 1 2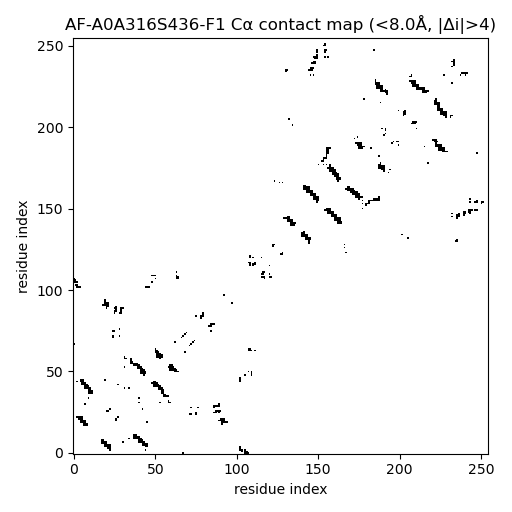28 ? 9.302 9.723 -18.596 1.00 98.69 228 PHE A O 1
ATOM 1881 N N . ASN A 1 229 ? 7.802 8.393 -19.586 1.00 98.50 229 ASN A N 1
ATOM 1882 C CA . ASN A 1 229 ? 7.002 9.466 -20.158 1.00 98.50 229 ASN A CA 1
ATOM 1883 C C . ASN A 1 229 ? 6.122 10.119 -19.070 1.00 98.50 229 ASN A C 1
ATOM 1885 O O . ASN A 1 229 ? 5.135 9.500 -18.651 1.00 98.50 229 ASN A O 1
ATOM 1889 N N . PRO A 1 230 ? 6.382 11.377 -18.667 1.00 98.06 230 PRO A N 1
ATOM 1890 C CA . PRO A 1 230 ? 5.665 12.023 -17.565 1.00 98.06 230 PRO A CA 1
ATOM 1891 C C . PRO A 1 230 ? 4.156 12.122 -17.790 1.00 98.06 230 PRO A C 1
ATOM 1893 O O . PRO A 1 230 ? 3.365 11.915 -16.873 1.00 98.06 230 PRO A O 1
ATOM 1896 N N . GLU A 1 231 ? 3.728 12.393 -19.023 1.00 98.06 231 GLU A N 1
ATOM 1897 C CA . GLU A 1 231 ? 2.309 12.527 -19.358 1.00 98.06 231 GLU A CA 1
ATOM 1898 C C . GLU A 1 231 ? 1.576 11.187 -19.252 1.00 98.06 231 GLU A C 1
ATOM 1900 O O . GLU A 1 231 ? 0.415 11.136 -18.842 1.00 98.06 231 GLU A O 1
ATOM 1905 N N . ARG A 1 232 ? 2.263 10.076 -19.541 1.00 97.75 232 ARG A N 1
ATOM 1906 C CA . ARG A 1 232 ? 1.721 8.734 -19.301 1.00 97.75 232 ARG A CA 1
ATOM 1907 C C . ARG A 1 232 ? 1.643 8.413 -17.816 1.00 97.75 232 ARG A C 1
ATOM 1909 O O . ARG A 1 232 ? 0.613 7.895 -17.389 1.00 97.75 232 ARG A O 1
ATOM 1916 N N . LEU A 1 233 ? 2.673 8.738 -17.036 1.00 98.00 233 LEU A N 1
ATOM 1917 C CA . LEU A 1 233 ? 2.656 8.523 -15.586 1.00 98.00 233 LEU A CA 1
ATOM 1918 C C . LEU A 1 233 ? 1.506 9.305 -14.932 1.00 98.00 233 LEU A C 1
ATOM 1920 O O . LEU A 1 233 ? 0.687 8.711 -14.234 1.00 98.00 233 LEU A O 1
ATOM 1924 N N . LYS A 1 234 ? 1.357 10.597 -15.262 1.00 97.25 234 LYS A N 1
ATOM 1925 C CA . LYS A 1 234 ? 0.228 11.440 -14.826 1.00 97.25 234 LYS A CA 1
ATOM 1926 C C . LYS A 1 234 ? -1.120 10.911 -15.296 1.00 97.25 234 LYS A C 1
ATOM 1928 O O . LYS A 1 234 ? -2.114 11.037 -14.586 1.00 97.25 234 LYS A O 1
ATOM 1933 N N . TYR A 1 235 ? -1.187 10.351 -16.504 1.00 96.44 235 TYR A N 1
ATOM 1934 C CA . TYR A 1 235 ? -2.422 9.758 -16.996 1.00 96.44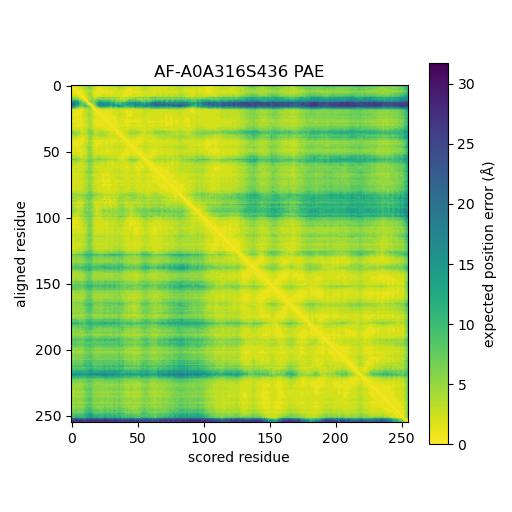 235 TYR A CA 1
ATOM 1935 C C . TYR A 1 235 ? -2.858 8.587 -16.113 1.00 96.44 235 TYR A C 1
ATOM 1937 O O . TYR A 1 235 ? -4.044 8.529 -15.792 1.00 96.44 235 TYR A O 1
ATOM 1945 N N . PHE A 1 236 ? -1.947 7.684 -15.735 1.00 96.25 236 PHE A N 1
ATOM 1946 C CA . PHE A 1 236 ? -2.268 6.500 -14.929 1.00 96.25 236 PHE A CA 1
ATOM 1947 C C . PHE A 1 236 ? -2.479 6.812 -13.446 1.00 96.25 236 PHE A C 1
ATOM 1949 O O . PHE A 1 236 ? -3.442 6.309 -12.873 1.00 96.25 236 PHE A O 1
ATOM 1956 N N . ASP A 1 237 ? -1.631 7.654 -12.855 1.00 95.62 237 ASP A N 1
ATOM 1957 C CA . ASP A 1 237 ? -1.675 8.003 -11.434 1.00 95.62 237 ASP A CA 1
ATOM 1958 C C . ASP A 1 237 ? -1.289 9.483 -11.225 1.00 95.62 237 ASP A C 1
ATOM 1960 O O . ASP A 1 237 ? -0.141 9.807 -10.899 1.00 95.62 237 ASP A O 1
ATOM 1964 N N . PRO A 1 238 ? -2.230 10.422 -11.441 1.00 94.75 238 PRO A N 1
ATOM 1965 C CA . PRO A 1 238 ? -1.950 11.856 -11.350 1.00 94.75 238 PRO A CA 1
ATOM 1966 C C . PRO A 1 238 ? -1.581 12.301 -9.929 1.00 94.75 238 PRO A C 1
ATOM 1968 O O . PRO A 1 238 ? -0.791 13.228 -9.752 1.00 94.75 238 PRO A O 1
ATOM 1971 N N . GLU A 1 239 ? -2.156 11.661 -8.911 1.00 92.75 239 GLU A N 1
ATOM 1972 C CA . GLU A 1 239 ? -1.877 11.961 -7.509 1.00 92.75 239 GLU A CA 1
ATOM 1973 C C . GLU A 1 239 ? -0.506 11.416 -7.098 1.00 92.75 239 GLU A C 1
ATOM 1975 O O . GLU A 1 239 ? 0.298 12.144 -6.511 1.00 92.75 239 GLU A O 1
ATOM 1980 N N . GLY A 1 240 ? -0.214 10.157 -7.435 1.00 94.69 240 GLY A N 1
ATOM 1981 C CA . GLY A 1 240 ? 1.084 9.541 -7.188 1.00 94.69 240 GLY A CA 1
ATOM 1982 C C . GLY A 1 240 ? 2.218 10.282 -7.871 1.00 94.69 240 GLY A C 1
ATOM 1983 O O . GLY A 1 240 ? 3.219 10.579 -7.219 1.00 94.69 240 GLY A O 1
ATOM 1984 N N . TYR A 1 241 ? 2.021 10.697 -9.125 1.00 97.12 241 TYR A N 1
ATOM 1985 C CA . TYR A 1 241 ? 3.010 11.499 -9.838 1.00 97.12 241 TYR A CA 1
ATOM 1986 C C . TYR A 1 241 ? 3.278 12.840 -9.139 1.00 97.12 241 TYR A C 1
ATOM 1988 O O . TYR A 1 241 ? 4.432 13.202 -8.936 1.00 97.12 241 TYR A O 1
ATOM 1996 N N . ARG A 1 242 ? 2.244 13.546 -8.663 1.00 95.88 242 ARG A N 1
ATOM 1997 C CA . ARG A 1 242 ? 2.433 14.818 -7.941 1.00 95.88 242 ARG A CA 1
ATOM 1998 C C . ARG A 1 242 ? 3.201 14.649 -6.627 1.00 95.88 242 ARG A C 1
ATOM 2000 O O . ARG A 1 242 ? 4.029 15.492 -6.275 1.00 95.88 242 ARG A O 1
ATOM 2007 N N . ARG A 1 243 ? 2.925 13.568 -5.887 1.00 94.38 243 ARG A N 1
ATOM 2008 C CA . ARG A 1 243 ? 3.675 13.224 -4.667 1.00 94.38 243 ARG A CA 1
ATOM 2009 C C . ARG A 1 243 ? 5.129 12.897 -4.989 1.00 94.38 243 ARG A C 1
ATOM 2011 O O . ARG A 1 243 ? 6.012 13.353 -4.271 1.00 94.38 243 ARG A O 1
ATOM 2018 N N . TYR A 1 244 ? 5.364 12.140 -6.061 1.00 96.25 244 TYR A N 1
ATOM 2019 C CA . TYR A 1 244 ? 6.701 11.857 -6.572 1.00 96.25 244 TYR A CA 1
ATOM 2020 C C . TYR A 1 244 ? 7.451 13.152 -6.910 1.00 96.25 244 TYR A C 1
ATOM 2022 O O . TYR A 1 244 ? 8.542 13.352 -6.388 1.00 96.25 244 TYR A O 1
ATOM 2030 N N . GLU A 1 245 ? 6.853 14.061 -7.687 1.00 96.44 245 GLU A N 1
ATOM 2031 C CA . GLU A 1 245 ? 7.484 15.339 -8.045 1.00 96.44 245 GLU A CA 1
ATOM 2032 C C . GLU A 1 245 ? 7.863 16.154 -6.808 1.00 96.44 245 GLU A C 1
ATOM 2034 O O . GLU A 1 245 ? 8.982 16.652 -6.716 1.00 96.44 245 GLU A O 1
ATOM 2039 N N . THR A 1 246 ? 6.957 16.238 -5.829 1.00 94.31 246 THR A N 1
ATOM 2040 C CA . THR A 1 246 ? 7.212 16.959 -4.574 1.00 94.31 246 THR A CA 1
ATOM 2041 C C . THR A 1 246 ? 8.379 16.335 -3.805 1.00 94.31 246 THR A C 1
ATOM 2043 O O . THR A 1 246 ? 9.279 17.050 -3.376 1.00 94.31 246 THR A O 1
ATOM 2046 N N . ASN A 1 247 ? 8.398 15.004 -3.669 1.00 92.38 247 ASN A N 1
ATOM 2047 C CA . ASN A 1 247 ? 9.465 14.278 -2.977 1.00 92.38 247 ASN A CA 1
ATOM 2048 C C . ASN A 1 247 ? 10.825 14.444 -3.681 1.00 92.38 247 ASN A C 1
ATOM 2050 O O . ASN A 1 247 ? 11.826 14.753 -3.037 1.00 92.38 247 ASN A O 1
ATOM 2054 N N . TYR A 1 248 ? 10.849 14.296 -5.010 1.00 93.94 248 TYR A N 1
ATOM 2055 C CA . TYR A 1 248 ? 12.047 14.490 -5.830 1.00 93.94 248 TYR A CA 1
ATOM 2056 C C . TYR A 1 248 ? 12.600 15.911 -5.646 1.00 93.94 248 TYR A C 1
ATOM 2058 O O . TYR A 1 248 ? 13.784 16.098 -5.370 1.00 93.94 248 TYR A O 1
ATOM 2066 N N . GLU A 1 249 ? 11.741 16.932 -5.714 1.00 92.44 249 GLU A N 1
ATOM 2067 C CA . GLU A 1 249 ? 12.152 18.315 -5.472 1.00 92.44 249 GLU A CA 1
ATOM 2068 C C . GLU A 1 249 ? 12.677 18.540 -4.052 1.00 92.44 249 GLU A C 1
ATOM 2070 O O . GLU A 1 249 ? 13.688 19.211 -3.891 1.00 92.44 249 GLU A O 1
ATOM 2075 N N . GLU A 1 250 ? 12.020 18.023 -3.015 1.00 91.25 250 GLU A N 1
ATOM 2076 C CA . GLU A 1 250 ? 12.453 18.222 -1.626 1.00 91.25 250 GLU A CA 1
ATOM 2077 C C . GLU A 1 250 ? 13.842 17.626 -1.360 1.00 91.25 250 GLU A C 1
ATOM 2079 O O . GLU A 1 250 ? 14.693 18.294 -0.761 1.00 91.25 250 GLU A O 1
ATOM 2084 N N . ILE A 1 251 ? 14.089 16.411 -1.857 1.00 89.62 251 ILE A N 1
ATOM 2085 C CA . ILE A 1 251 ? 15.369 15.712 -1.703 1.00 89.62 251 ILE A CA 1
ATOM 2086 C C . ILE A 1 251 ? 16.480 16.414 -2.495 1.00 89.62 251 ILE A C 1
ATOM 2088 O O . ILE A 1 251 ? 17.587 16.579 -1.984 1.00 89.62 251 ILE A O 1
ATOM 2092 N N . HIS A 1 252 ? 16.202 16.880 -3.715 1.00 85.94 252 HIS A N 1
ATOM 2093 C CA . HIS A 1 252 ? 17.233 17.455 -4.588 1.00 85.94 252 HIS A CA 1
ATOM 2094 C C . HIS A 1 252 ? 17.366 18.984 -4.506 1.00 85.94 252 HIS A C 1
ATOM 2096 O O . HIS A 1 252 ? 18.353 19.532 -4.984 1.00 85.94 252 HIS A O 1
ATOM 2102 N N . ARG A 1 253 ? 16.442 19.699 -3.846 1.00 77.62 253 ARG A N 1
ATOM 2103 C CA . ARG A 1 253 ? 16.567 21.143 -3.542 1.00 77.62 253 ARG A CA 1
ATOM 2104 C C . ARG A 1 253 ? 17.587 21.421 -2.427 1.00 77.62 253 ARG A C 1
ATOM 2106 O O . ARG A 1 253 ? 17.954 22.575 -2.220 1.00 77.62 253 ARG A O 1
ATOM 2113 N N . THR A 1 254 ? 18.032 20.390 -1.702 1.00 53.56 254 THR A N 1
ATOM 2114 C CA . THR A 1 254 ? 19.038 20.486 -0.627 1.00 53.56 254 THR A CA 1
ATOM 2115 C C . THR A 1 254 ? 20.451 20.034 -1.028 1.00 53.56 254 THR A C 1
ATOM 2117 O O . THR A 1 254 ? 21.326 20.011 -0.160 1.00 53.56 254 THR A O 1
ATOM 2120 N N . ALA A 1 255 ? 20.691 19.725 -2.309 1.00 48.56 255 ALA A N 1
ATOM 2121 C CA . ALA A 1 255 ? 22.001 19.336 -2.845 1.00 48.56 255 ALA A CA 1
ATOM 2122 C C . ALA A 1 255 ? 22.745 20.502 -3.517 1.00 48.56 255 ALA A C 1
ATOM 2124 O O . ALA A 1 255 ? 22.086 21.319 -4.201 1.00 48.56 255 ALA A O 1
#

Mean predicted aligned error: 5.29 Å

Radius of gyration: 22.14 Å; Cα contacts (8 Å, |Δi|>4): 446; chains: 1; bounding box: 48×42×62 Å